Protein AF-A0A7S0D4W6-F1 (afdb_monomer)

Solvent-accessible surface area (backbone atoms only — not comparable to full-atom values): 17532 Å² total; per-residue (Å²): 111,68,69,59,53,52,54,51,52,51,52,52,48,52,53,51,51,51,52,51,48,52,53,50,53,51,48,54,52,50,53,53,50,51,55,49,53,55,50,53,49,54,51,52,52,53,52,50,50,53,49,50,54,52,47,52,53,50,53,54,54,48,53,55,49,52,52,52,48,52,54,51,50,56,51,48,55,53,48,51,55,48,48,55,50,51,50,52,54,34,41,76,69,68,77,43,85,76,51,76,71,54,49,51,54,50,48,54,51,50,52,58,58,60,68,51,74,82,81,43,90,88,49,52,72,57,54,53,48,51,52,53,48,50,55,50,48,55,52,49,51,53,52,49,53,52,53,50,55,50,50,54,50,52,54,51,51,54,52,51,53,50,50,52,53,50,52,50,52,54,52,50,50,54,50,51,50,53,51,50,53,52,50,53,51,52,50,53,52,50,50,53,50,48,53,51,49,52,50,54,43,41,77,72,33,70,66,54,40,54,52,51,52,53,48,50,54,50,47,54,54,50,51,62,71,68,55,58,95,82,48,78,74,80,68,70,72,80,74,75,90,77,81,86,82,73,91,72,93,78,82,88,85,84,92,87,82,91,81,86,87,80,90,90,87,80,98,80,80,90,79,81,89,77,84,81,80,86,83,81,88,82,89,81,88,88,81,85,82,83,134

Organism: Micromonas pusilla (NCBI:txid38833)

Foldseek 3Di:
DVVVVVVVVVVVVVVVVVVVVVVVVVVVVVVVVVVVVVVVVVVVVVVVVVVVVVVVVVVVVVVVVVVVVVVVVVVVVVVVVVVVVVVVVCVVVVNDDDDPVRVVVVCVVVVVVVVCPPPDPPCVVVVVVVVVVVVVVVVVVVVVVVVVVVVVVVVVVVVVVVVVVVVVVVVVVVVVVVVVVVVVVVVVVVVVVVVVVLVVQCVVDVVVVVVVVVVVVVVVVVVVVVDDPPDPVVPPPPPPPPPPPDDDDDDDDDDDDDDDDDDDDDPDDDDDDDDDDDDDDDDDDDDDDDD

Radius of gyration: 43.96 Å; Cα contacts (8 Å, |Δi|>4): 15; chains: 1; bounding box: 95×69×128 Å

Mean predicted aligned error: 23.58 Å

Secondary structure (DSSP, 8-state):
-HHHHHHHHHHHHHHHHHHHHHHHHHHHHHHHHHHHHHHHHHHHHHHHHHHHHHHHHHHHHHHHHHHHHHHHHHHHHHHHHHHHHHHHHHHHTT-SPPPHHHHHHHHHHHHHHHTSTTT-SSSHHHHHHHHHHHHHHHHHHHHHHHHHHHHHHHHHHHHHHHHHHHHHHHHHHHHHHHHHHHHHHHHHHHHHHHHHHHHHHHHH-HHHHHHHHHHHHHHHHHHHHH--TT-GGGG-----S-------------------------S--------------------PPP-

Sequence (291 aa):
FESFKTHSNDAARSLAETHAAEMAEWRAKSDAEIDVLQKDLRHAESDAEKSRDAFNKLVSSSSERDELLAETLLRLEALELELDRATRALRRRGALVPTPEAEAEEKENAEAENAVSEKNAENSSDASRVAALEARVRRLTKQMHLSAGMHERAVAALRAEHFEVSKSNEAESKRLVAELEARTVAERFATRRAKAFEKALRDRDATAAVALAAATDAEETLLASLSDPNDPVSRVVFQPENENGAFVEKGNAKSVGAVAARSRRDPSASSPRRAARRNDRSASSRSPPPS

Structure (mmCIF, N/CA/C/O backbone):
data_AF-A0A7S0D4W6-F1
#
_entry.id   AF-A0A7S0D4W6-F1
#
loop_
_atom_site.group_PDB
_atom_site.id
_atom_site.type_symbol
_atom_site.label_atom_id
_atom_site.label_alt_id
_atom_site.label_comp_id
_atom_site.label_asym_id
_atom_site.label_entity_id
_atom_site.label_seq_id
_atom_site.pdbx_PDB_ins_code
_atom_site.Cartn_x
_atom_site.Cartn_y
_atom_site.Cartn_z
_atom_site.occupancy
_atom_site.B_iso_or_equiv
_atom_site.auth_seq_id
_atom_site.auth_comp_id
_atom_site.auth_asym_id
_atom_site.auth_atom_id
_atom_site.pdbx_PDB_model_num
ATOM 1 N N . PHE A 1 1 ? 30.394 17.558 -63.283 1.00 61.41 1 PHE A N 1
ATOM 2 C CA . PHE A 1 1 ? 29.562 18.358 -62.357 1.00 61.41 1 PHE A CA 1
ATOM 3 C C . PHE A 1 1 ? 28.157 17.781 -62.203 1.00 61.41 1 PHE A C 1
ATOM 5 O O . PHE A 1 1 ? 27.728 17.606 -61.072 1.00 61.41 1 PHE A O 1
ATOM 12 N N . GLU A 1 2 ? 27.454 17.436 -63.286 1.00 67.19 2 GLU A N 1
ATOM 13 C CA . GLU A 1 2 ? 26.117 16.814 -63.196 1.00 67.19 2 GLU A CA 1
ATOM 14 C C . GLU A 1 2 ? 26.137 15.411 -62.573 1.00 67.19 2 GLU A C 1
ATOM 16 O O . GLU A 1 2 ? 25.330 15.125 -61.693 1.00 67.19 2 GLU A O 1
ATOM 21 N N . SER A 1 3 ? 27.130 14.585 -62.917 1.00 68.19 3 SER A N 1
ATOM 22 C CA . SER A 1 3 ? 27.331 13.270 -62.293 1.00 68.19 3 SER A CA 1
ATOM 23 C C . SER A 1 3 ? 27.460 13.362 -60.767 1.00 68.19 3 SER A C 1
ATOM 25 O O . SER A 1 3 ? 26.774 12.649 -60.046 1.00 68.19 3 SER A O 1
ATOM 27 N N . PHE A 1 4 ? 28.241 14.309 -60.248 1.00 72.38 4 PHE A N 1
ATOM 28 C CA . PHE A 1 4 ? 28.406 14.501 -58.803 1.00 72.38 4 PHE A CA 1
ATOM 29 C C . PHE A 1 4 ? 27.095 14.891 -58.094 1.00 72.38 4 PHE A C 1
ATOM 31 O O . PHE A 1 4 ? 26.807 14.392 -57.010 1.00 72.38 4 PHE A O 1
ATOM 38 N N . LYS A 1 5 ? 26.256 15.724 -58.727 1.00 75.88 5 LYS A N 1
ATOM 39 C CA . LYS A 1 5 ? 24.938 16.093 -58.182 1.00 75.88 5 LYS A CA 1
ATOM 40 C C . LYS A 1 5 ? 23.979 14.903 -58.128 1.00 75.88 5 LYS A C 1
ATOM 42 O O . LYS A 1 5 ? 23.264 14.758 -57.144 1.00 75.88 5 LYS A O 1
ATOM 47 N N . THR A 1 6 ? 23.982 14.047 -59.151 1.00 79.12 6 THR A N 1
ATOM 48 C CA . THR A 1 6 ? 23.154 12.825 -59.153 1.00 79.12 6 THR A CA 1
ATOM 49 C C . THR A 1 6 ? 23.564 11.863 -58.036 1.00 79.12 6 THR A C 1
ATOM 51 O O . THR A 1 6 ? 22.720 11.490 -57.232 1.00 79.12 6 THR A O 1
ATOM 54 N N . HIS A 1 7 ? 24.865 11.603 -57.869 1.00 78.88 7 HIS A N 1
ATOM 55 C CA . HIS A 1 7 ? 25.368 10.717 -56.813 1.00 78.88 7 HIS A CA 1
ATOM 56 C C . HIS A 1 7 ? 25.113 11.280 -55.405 1.00 78.88 7 HIS A C 1
ATOM 58 O O . HIS A 1 7 ? 24.786 10.534 -54.487 1.00 78.88 7 HIS A O 1
ATOM 64 N N . SER A 1 8 ? 25.215 12.603 -55.229 1.00 86.00 8 SER A N 1
ATOM 65 C CA . SER A 1 8 ? 24.887 13.263 -53.959 1.00 86.00 8 SER A CA 1
ATOM 66 C C . SER A 1 8 ? 23.396 13.180 -53.622 1.00 86.00 8 SER A C 1
ATOM 68 O O . SER A 1 8 ? 23.047 12.997 -52.459 1.00 86.00 8 SER A O 1
ATOM 70 N N . ASN A 1 9 ? 22.514 13.321 -54.615 1.00 86.56 9 ASN A N 1
ATOM 71 C CA . ASN A 1 9 ? 21.071 13.198 -54.409 1.00 86.56 9 ASN A CA 1
ATOM 72 C C . ASN A 1 9 ? 20.658 11.749 -54.121 1.00 86.56 9 ASN A C 1
ATOM 74 O O . ASN A 1 9 ? 19.786 11.527 -53.283 1.00 86.56 9 ASN A O 1
ATOM 78 N N . ASP A 1 10 ? 21.300 10.774 -54.764 1.00 87.44 10 ASP A N 1
ATOM 79 C CA . ASP A 1 10 ? 21.048 9.354 -54.512 1.00 87.44 10 ASP A CA 1
ATOM 80 C C . ASP A 1 10 ? 21.538 8.936 -53.117 1.00 87.44 10 ASP A C 1
ATOM 82 O O . ASP A 1 10 ? 20.830 8.225 -52.404 1.00 87.44 10 ASP A O 1
ATOM 86 N N . ALA A 1 11 ? 22.682 9.461 -52.662 1.00 86.81 11 ALA A N 1
ATOM 87 C CA . ALA A 1 11 ? 23.153 9.265 -51.290 1.00 86.81 11 ALA A CA 1
ATOM 88 C C . ALA A 1 11 ? 22.199 9.883 -50.251 1.00 86.81 11 ALA A C 1
ATOM 90 O O . ALA A 1 11 ? 21.907 9.259 -49.233 1.00 86.81 11 ALA A O 1
ATOM 91 N N . ALA A 1 12 ? 21.665 11.081 -50.517 1.00 87.38 12 ALA A N 1
ATOM 92 C CA . ALA A 1 12 ? 20.694 11.724 -49.633 1.00 87.38 12 ALA A CA 1
ATOM 93 C C . ALA A 1 12 ? 19.365 10.951 -49.565 1.00 87.38 12 ALA A C 1
ATOM 95 O O . ALA A 1 12 ? 18.791 10.816 -48.485 1.00 87.38 12 ALA A O 1
ATOM 96 N N . ARG A 1 13 ? 18.893 10.403 -50.695 1.00 90.75 13 ARG A N 1
ATOM 97 C CA . ARG A 1 13 ? 17.721 9.512 -50.719 1.00 90.75 13 ARG A CA 1
ATOM 98 C C . ARG A 1 13 ? 17.965 8.232 -49.936 1.00 90.75 13 ARG A C 1
ATOM 100 O O . ARG A 1 13 ? 17.139 7.888 -49.102 1.00 90.75 13 ARG A O 1
ATOM 107 N N . SER A 1 14 ? 19.109 7.584 -50.148 1.00 92.12 14 SER A N 1
ATOM 108 C CA . SER A 1 14 ? 19.461 6.360 -49.428 1.00 92.12 14 SER A CA 1
ATOM 109 C C . SER A 1 14 ? 19.515 6.587 -47.913 1.00 92.12 14 SER A C 1
ATOM 111 O O . SER A 1 14 ? 18.955 5.789 -47.171 1.00 92.12 14 SER A O 1
ATOM 113 N N . LEU A 1 15 ? 20.092 7.703 -47.450 1.00 92.75 15 LEU A N 1
ATOM 114 C CA . LEU A 1 15 ? 20.106 8.056 -46.025 1.00 92.75 15 LEU A CA 1
ATOM 115 C C . LEU A 1 15 ? 18.707 8.354 -45.465 1.00 92.75 15 LEU A C 1
ATOM 117 O O . LEU A 1 15 ? 18.397 7.986 -44.332 1.00 92.75 15 LEU A O 1
ATOM 121 N N . ALA A 1 16 ? 17.849 9.018 -46.241 1.00 92.31 16 ALA A N 1
ATOM 122 C CA . ALA A 1 16 ? 16.472 9.272 -45.831 1.00 92.31 16 ALA A CA 1
ATOM 123 C C . ALA A 1 16 ? 15.662 7.969 -45.724 1.00 92.31 16 ALA A C 1
ATOM 125 O O . ALA A 1 16 ? 14.868 7.816 -44.797 1.00 92.31 16 ALA A O 1
ATOM 126 N N . GLU A 1 17 ? 15.885 7.022 -46.637 1.00 93.75 17 GLU A N 1
ATOM 127 C CA . GLU A 1 17 ? 15.255 5.699 -46.623 1.00 93.75 17 GLU A CA 1
ATOM 128 C C . GLU A 1 17 ? 15.723 4.854 -45.432 1.00 93.75 17 GLU A C 1
ATOM 130 O O . GLU A 1 17 ? 14.885 4.259 -44.753 1.00 93.75 17 GLU A O 1
ATOM 135 N N . THR A 1 18 ? 17.023 4.849 -45.109 1.00 93.56 18 THR A N 1
ATOM 136 C CA . THR A 1 18 ? 17.534 4.129 -43.928 1.00 93.56 18 THR A CA 1
ATOM 137 C C . THR A 1 18 ? 17.008 4.733 -42.634 1.00 93.56 18 THR A C 1
ATOM 139 O O . THR A 1 18 ? 16.533 4.004 -41.770 1.00 93.56 18 THR A O 1
ATOM 142 N N . HIS A 1 19 ? 16.997 6.063 -42.519 1.00 92.44 19 HIS A N 1
ATOM 143 C CA . HIS A 1 19 ? 16.450 6.732 -41.341 1.00 92.44 19 HIS A CA 1
ATOM 144 C C . HIS A 1 19 ? 14.938 6.485 -41.196 1.00 92.44 19 HIS A C 1
ATOM 146 O O . HIS A 1 19 ? 14.440 6.259 -40.096 1.00 92.44 19 HIS A O 1
ATOM 152 N N . ALA A 1 20 ? 14.182 6.478 -42.299 1.00 93.75 20 ALA A N 1
ATOM 153 C CA . ALA A 1 20 ? 12.761 6.140 -42.266 1.00 93.75 20 ALA A CA 1
ATOM 154 C C . ALA A 1 20 ? 12.520 4.687 -41.818 1.00 93.75 20 ALA A C 1
ATOM 156 O O . ALA A 1 20 ? 11.594 4.444 -41.042 1.00 93.75 20 ALA A O 1
ATOM 157 N N . ALA A 1 21 ? 13.358 3.746 -42.264 1.00 93.69 21 ALA A N 1
ATOM 158 C CA . ALA A 1 21 ? 13.301 2.350 -41.839 1.00 93.69 21 ALA A CA 1
ATOM 159 C C . ALA A 1 21 ? 13.627 2.192 -40.344 1.00 93.69 21 ALA A C 1
ATOM 161 O O . ALA A 1 21 ? 12.867 1.554 -39.618 1.00 93.69 21 ALA A O 1
ATOM 162 N N . GLU A 1 22 ? 14.683 2.847 -39.855 1.00 94.00 22 GLU A N 1
ATOM 163 C CA . GLU A 1 22 ? 15.049 2.844 -38.433 1.00 94.00 22 GLU A CA 1
ATOM 164 C C . GLU A 1 22 ? 13.928 3.422 -37.559 1.00 94.00 22 GLU A C 1
ATOM 166 O O . GLU A 1 22 ? 13.538 2.818 -36.559 1.00 94.00 22 GLU A O 1
ATOM 171 N N . MET A 1 23 ? 13.340 4.554 -37.957 1.00 93.50 23 MET A N 1
ATOM 172 C CA . MET A 1 23 ? 12.229 5.163 -37.219 1.00 93.50 23 MET A CA 1
ATOM 173 C C . MET A 1 23 ? 10.969 4.289 -37.237 1.00 93.50 23 MET A C 1
ATOM 175 O O . MET A 1 23 ? 10.215 4.284 -36.263 1.00 93.50 23 MET A O 1
ATOM 179 N N . ALA A 1 24 ? 10.725 3.541 -38.316 1.00 93.25 24 ALA A N 1
ATOM 180 C CA . ALA A 1 24 ? 9.625 2.583 -38.379 1.00 93.25 24 ALA A CA 1
ATOM 181 C C . ALA A 1 24 ? 9.848 1.396 -37.427 1.00 93.25 24 ALA A C 1
ATOM 183 O O . ALA A 1 24 ? 8.924 1.016 -36.708 1.00 93.25 24 ALA A O 1
ATOM 184 N N . GLU A 1 25 ? 11.069 0.858 -37.357 1.00 95.19 25 GLU A N 1
ATOM 185 C CA . GLU A 1 25 ? 11.415 -0.196 -36.397 1.00 95.19 25 GLU A CA 1
ATOM 186 C C . GLU A 1 25 ? 11.294 0.276 -34.944 1.00 95.19 25 GLU A C 1
ATOM 188 O O . GLU A 1 25 ? 10.780 -0.456 -34.097 1.00 95.19 25 GLU A O 1
ATOM 193 N N . TRP A 1 26 ? 11.742 1.497 -34.645 1.00 94.69 26 TRP A N 1
ATOM 194 C CA . TRP A 1 26 ? 11.614 2.085 -33.311 1.00 94.69 26 TRP A CA 1
ATOM 195 C C . TRP A 1 26 ? 10.157 2.271 -32.897 1.00 94.69 26 TRP A C 1
ATOM 197 O O . TRP A 1 26 ? 9.796 1.908 -31.778 1.00 94.69 26 TRP A O 1
ATOM 207 N N . ARG A 1 27 ? 9.306 2.770 -33.801 1.00 94.62 27 ARG A N 1
ATOM 208 C CA . ARG A 1 27 ? 7.864 2.886 -33.543 1.00 94.62 27 ARG A CA 1
ATOM 209 C C . ARG A 1 27 ? 7.234 1.525 -33.274 1.00 94.62 27 ARG A C 1
ATOM 211 O O . ARG A 1 27 ? 6.566 1.377 -32.264 1.00 94.62 27 ARG A O 1
ATOM 218 N N . ALA A 1 28 ? 7.533 0.516 -34.092 1.00 95.44 28 ALA A N 1
ATOM 219 C CA . ALA A 1 28 ? 7.004 -0.832 -33.890 1.00 95.44 28 ALA A CA 1
ATOM 220 C C . ALA A 1 28 ? 7.422 -1.444 -32.538 1.00 95.44 28 ALA A C 1
ATOM 222 O O . ALA A 1 28 ? 6.616 -2.107 -31.887 1.00 95.44 28 ALA A O 1
ATOM 223 N N . LYS A 1 29 ? 8.665 -1.209 -32.093 1.00 94.69 29 LYS A N 1
ATOM 224 C 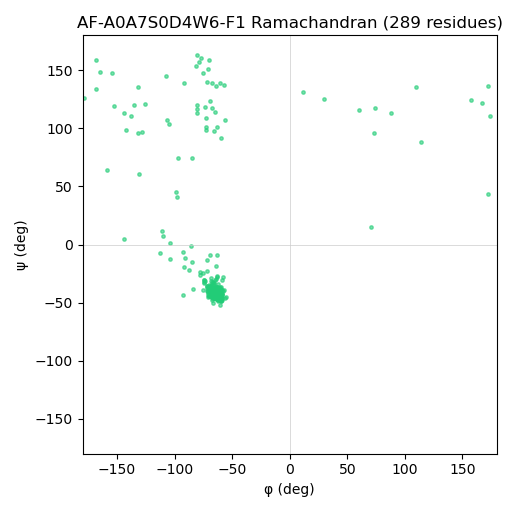CA . LYS A 1 29 ? 9.136 -1.638 -30.763 1.00 94.69 29 LYS A CA 1
ATOM 225 C C . LYS A 1 29 ? 8.408 -0.897 -29.642 1.00 94.69 29 LYS A C 1
ATOM 227 O O . LYS A 1 29 ? 7.969 -1.537 -28.692 1.00 94.69 29 LYS A O 1
ATOM 232 N N . SER A 1 30 ? 8.248 0.418 -29.780 1.00 92.31 30 SER A N 1
ATOM 233 C CA . SER A 1 30 ? 7.530 1.250 -28.810 1.00 92.31 30 SER A CA 1
ATOM 234 C C . SER A 1 30 ? 6.057 0.853 -28.704 1.00 92.31 30 SER A C 1
ATOM 236 O O . SER A 1 30 ? 5.542 0.737 -27.599 1.00 92.31 30 SER A O 1
ATOM 238 N N . ASP A 1 31 ? 5.381 0.607 -29.826 1.00 93.94 31 ASP A N 1
ATOM 239 C CA . ASP A 1 31 ? 3.977 0.187 -29.846 1.00 93.94 31 ASP A CA 1
ATOM 240 C C . ASP A 1 31 ? 3.805 -1.185 -29.175 1.00 93.94 31 ASP A C 1
ATOM 242 O O . ASP A 1 31 ? 2.896 -1.376 -28.368 1.00 93.94 31 ASP A O 1
ATOM 246 N N . ALA A 1 32 ? 4.728 -2.122 -29.423 1.00 94.44 32 ALA A N 1
ATOM 247 C CA . ALA A 1 32 ? 4.727 -3.420 -28.754 1.00 94.44 32 ALA A CA 1
ATOM 248 C C . ALA A 1 32 ? 4.947 -3.304 -27.234 1.00 94.44 32 ALA A C 1
ATOM 250 O O . ALA A 1 32 ? 4.316 -4.031 -26.466 1.00 94.44 32 ALA A O 1
ATOM 251 N N . GLU A 1 33 ? 5.819 -2.398 -26.787 1.00 93.31 33 GLU A N 1
ATOM 252 C CA . GLU A 1 33 ? 6.042 -2.135 -25.362 1.00 93.31 33 GLU A CA 1
ATOM 253 C C . GLU A 1 33 ? 4.810 -1.499 -24.706 1.00 93.31 33 GLU A C 1
ATOM 255 O O . GLU A 1 33 ? 4.386 -1.938 -23.635 1.00 93.31 33 GLU A O 1
ATOM 260 N N . ILE A 1 34 ? 4.168 -0.540 -25.380 1.00 90.44 34 ILE A N 1
ATOM 261 C CA . ILE A 1 34 ? 2.909 0.064 -24.927 1.00 90.44 34 ILE A CA 1
ATOM 262 C C . ILE A 1 34 ? 1.821 -1.008 -24.782 1.00 90.44 34 ILE A C 1
ATOM 264 O O . ILE A 1 34 ? 1.123 -1.034 -23.768 1.00 90.44 34 ILE A O 1
ATOM 268 N N . ASP A 1 35 ? 1.699 -1.926 -25.740 1.00 94.50 35 ASP A N 1
ATOM 269 C CA . ASP A 1 35 ? 0.728 -3.023 -25.680 1.00 94.50 35 ASP A CA 1
ATOM 270 C C . ASP A 1 35 ? 0.973 -3.971 -24.497 1.00 94.50 35 ASP A C 1
ATOM 272 O O . ASP A 1 35 ? 0.017 -4.460 -23.885 1.00 94.50 35 ASP A O 1
ATOM 276 N N . VAL A 1 36 ? 2.238 -4.250 -24.164 1.00 94.12 36 VAL A N 1
ATOM 277 C CA . VAL A 1 36 ? 2.601 -5.049 -22.982 1.00 94.12 36 VAL A CA 1
ATOM 278 C C . VAL A 1 36 ? 2.225 -4.300 -21.706 1.00 94.12 36 VAL A C 1
ATOM 280 O O . VAL A 1 36 ? 1.488 -4.844 -20.886 1.00 94.12 36 VAL A O 1
ATOM 283 N N . LEU A 1 37 ? 2.618 -3.030 -21.581 1.00 87.69 37 LEU A N 1
ATOM 284 C CA . LEU A 1 37 ? 2.295 -2.207 -20.412 1.00 87.69 37 LEU A CA 1
ATOM 285 C C . LEU A 1 37 ? 0.782 -2.065 -20.204 1.00 87.69 37 LEU A C 1
ATOM 287 O O . LEU A 1 37 ? 0.298 -2.129 -19.076 1.00 87.69 37 LEU A O 1
ATOM 291 N N . GLN A 1 38 ? 0.005 -1.934 -21.280 1.00 91.62 38 GLN A N 1
ATOM 292 C CA . GLN A 1 38 ? -1.456 -1.894 -21.195 1.00 91.62 38 GLN A CA 1
ATOM 293 C C . GLN A 1 38 ? -2.073 -3.220 -20.739 1.00 91.62 38 GLN A C 1
ATOM 295 O O . GLN A 1 38 ? -3.139 -3.210 -20.116 1.00 91.62 38 GLN A O 1
ATOM 300 N N . LYS A 1 39 ? -1.472 -4.364 -21.084 1.00 92.88 39 LYS A N 1
ATOM 301 C CA . LYS A 1 39 ? -1.921 -5.675 -20.590 1.00 92.88 39 LYS A CA 1
ATOM 302 C C . LYS A 1 39 ? -1.593 -5.831 -19.111 1.00 92.88 39 LYS A C 1
ATOM 304 O O . LYS A 1 39 ? -2.472 -6.221 -18.347 1.00 92.88 39 LYS A O 1
ATOM 309 N N . ASP A 1 40 ? -0.380 -5.469 -18.712 1.00 88.19 40 ASP A N 1
ATOM 310 C CA . ASP A 1 40 ? 0.061 -5.539 -17.319 1.00 88.19 40 ASP A CA 1
ATOM 311 C C . ASP A 1 40 ? -0.787 -4.632 -16.421 1.00 88.19 40 ASP A C 1
ATOM 313 O O . ASP A 1 40 ? -1.221 -5.054 -15.350 1.00 88.19 40 ASP A O 1
ATOM 317 N N . LEU A 1 41 ? -1.123 -3.429 -16.897 1.00 89.00 41 LEU A N 1
ATOM 318 C CA . LEU A 1 41 ? -2.017 -2.509 -16.196 1.00 89.00 41 LEU A CA 1
ATOM 319 C C . LEU A 1 41 ? -3.416 -3.110 -16.005 1.00 89.00 41 LEU A C 1
ATOM 321 O O . LEU A 1 41 ? -3.927 -3.114 -14.889 1.00 89.00 41 LEU A O 1
ATOM 325 N N . ARG A 1 42 ? -4.000 -3.712 -17.049 1.00 92.06 42 ARG A N 1
ATOM 326 C CA . ARG A 1 42 ? -5.298 -4.405 -16.945 1.00 92.06 42 ARG A CA 1
ATOM 327 C C . ARG A 1 42 ? -5.263 -5.579 -15.961 1.00 92.06 42 ARG A C 1
ATOM 329 O O . ARG A 1 42 ? -6.237 -5.818 -15.248 1.00 92.06 42 ARG A O 1
ATOM 336 N N . HIS A 1 43 ? -4.160 -6.325 -15.912 1.00 91.81 43 HIS A N 1
ATOM 337 C CA . HIS A 1 43 ? -3.986 -7.404 -14.939 1.00 91.81 43 HIS A CA 1
ATOM 338 C C . HIS A 1 43 ? -3.892 -6.872 -13.506 1.00 91.81 43 HIS A C 1
ATOM 340 O O . HIS A 1 43 ? -4.591 -7.377 -12.627 1.00 91.81 43 HIS A O 1
ATOM 346 N N . ALA A 1 44 ? -3.102 -5.820 -13.287 1.00 83.56 44 ALA A N 1
ATOM 347 C CA . ALA A 1 44 ? -2.976 -5.173 -11.987 1.00 83.56 44 ALA A CA 1
ATOM 348 C C . ALA A 1 44 ? -4.311 -4.586 -11.496 1.00 83.56 44 ALA A C 1
ATOM 350 O O . ALA A 1 44 ? -4.650 -4.739 -10.323 1.00 83.56 44 ALA A O 1
ATOM 351 N N . GLU A 1 45 ? -5.099 -3.973 -12.384 1.00 88.75 45 GLU A N 1
ATOM 352 C CA . GLU A 1 45 ? -6.446 -3.479 -12.070 1.00 88.75 45 GLU A CA 1
ATOM 353 C C . GLU A 1 45 ? -7.378 -4.615 -11.632 1.00 88.75 45 GLU A C 1
ATOM 355 O O . GLU A 1 45 ? -8.024 -4.514 -10.588 1.00 88.75 45 GLU A O 1
ATOM 360 N N . SER A 1 46 ? -7.388 -5.734 -12.365 1.00 89.88 46 SER A N 1
ATOM 361 C CA . SER A 1 46 ? -8.197 -6.904 -12.004 1.00 89.88 46 SER A CA 1
ATOM 362 C C . SER A 1 46 ? -7.798 -7.496 -10.648 1.00 89.88 46 SER A C 1
ATOM 364 O O . SER A 1 46 ? -8.658 -7.898 -9.862 1.00 89.88 46 SER A O 1
ATOM 366 N N . ASP A 1 47 ? -6.503 -7.556 -10.342 1.00 86.62 47 ASP A N 1
ATOM 367 C CA . ASP A 1 47 ? -6.034 -8.065 -9.053 1.00 86.62 47 ASP A CA 1
ATOM 368 C C . ASP A 1 47 ? -6.334 -7.090 -7.904 1.00 86.62 47 ASP A C 1
ATOM 370 O O . ASP A 1 47 ? -6.727 -7.520 -6.814 1.00 86.62 47 ASP A O 1
ATOM 374 N N . ALA A 1 48 ? -6.260 -5.780 -8.154 1.00 82.56 48 ALA A N 1
ATOM 375 C CA . ALA A 1 48 ? -6.687 -4.761 -7.202 1.00 82.56 48 ALA A CA 1
ATOM 376 C C . ALA A 1 48 ? -8.191 -4.864 -6.895 1.00 82.56 48 ALA A C 1
ATOM 378 O O . ALA A 1 48 ? -8.579 -4.809 -5.726 1.00 82.56 48 ALA A O 1
ATOM 379 N N . GLU A 1 49 ? -9.041 -5.075 -7.901 1.00 89.06 49 GLU A N 1
ATOM 380 C CA . GLU A 1 49 ? -10.477 -5.320 -7.709 1.00 89.06 49 GLU A CA 1
ATOM 381 C C . GLU A 1 49 ? -10.740 -6.562 -6.853 1.00 89.06 49 GLU A C 1
ATOM 383 O O . GLU A 1 49 ? -11.451 -6.472 -5.851 1.00 89.06 49 GLU A O 1
ATOM 388 N N . LYS A 1 50 ? -10.082 -7.693 -7.144 1.00 88.50 50 LYS A N 1
ATOM 389 C CA . LYS A 1 50 ? -10.197 -8.908 -6.312 1.00 88.50 50 LYS A CA 1
ATOM 390 C C . LYS A 1 50 ? -9.782 -8.653 -4.864 1.00 88.50 50 LYS A C 1
ATOM 392 O O . LYS A 1 50 ? -10.412 -9.171 -3.941 1.00 88.50 50 LYS A O 1
ATOM 397 N N . SER A 1 51 ? -8.725 -7.866 -4.653 1.00 81.19 51 SER A N 1
ATOM 398 C CA . SER A 1 51 ? -8.253 -7.514 -3.310 1.00 81.19 51 SER A CA 1
ATOM 399 C C . SER A 1 51 ? -9.262 -6.639 -2.556 1.00 81.19 51 SER A C 1
ATOM 401 O O . SER A 1 51 ? -9.522 -6.882 -1.377 1.00 81.19 51 SER A O 1
ATOM 403 N N . ARG A 1 52 ? -9.899 -5.681 -3.245 1.00 83.44 52 ARG A N 1
ATOM 404 C CA . ARG A 1 52 ? -10.969 -4.839 -2.691 1.00 83.44 52 ARG A CA 1
ATOM 405 C C . ARG A 1 52 ? -12.188 -5.673 -2.323 1.00 83.44 52 ARG A C 1
ATOM 407 O O . ARG A 1 52 ? -12.722 -5.511 -1.230 1.00 83.44 52 ARG A O 1
ATOM 414 N N . ASP A 1 53 ? -12.585 -6.609 -3.179 1.00 88.31 53 ASP A N 1
ATOM 415 C CA . ASP A 1 53 ? -13.697 -7.517 -2.898 1.00 88.31 53 ASP A CA 1
ATOM 416 C C . ASP A 1 53 ? -13.409 -8.425 -1.698 1.00 88.31 53 ASP A C 1
ATOM 418 O O . ASP A 1 53 ? -14.282 -8.645 -0.855 1.00 88.31 53 ASP A O 1
ATOM 422 N N . ALA A 1 54 ? -12.181 -8.941 -1.586 1.00 82.44 54 ALA A N 1
ATOM 423 C CA . ALA A 1 54 ? -11.754 -9.728 -0.433 1.00 82.44 54 ALA A CA 1
ATOM 424 C C . ALA A 1 54 ? -11.766 -8.896 0.860 1.00 82.44 54 ALA A C 1
ATOM 426 O O . ALA A 1 54 ? -12.255 -9.369 1.888 1.00 82.44 54 ALA A O 1
ATOM 427 N N . PHE A 1 55 ? -11.291 -7.649 0.802 1.00 80.56 55 PHE A N 1
ATOM 428 C CA . PHE A 1 55 ? -11.335 -6.721 1.929 1.00 80.56 55 PHE A CA 1
ATOM 429 C C . PHE A 1 55 ? -12.775 -6.408 2.354 1.00 80.56 55 PHE A C 1
ATOM 431 O O . PHE A 1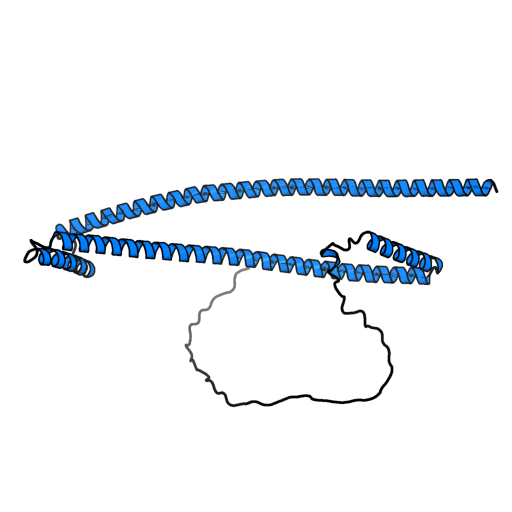 55 ? -13.103 -6.525 3.531 1.00 80.56 55 PHE A O 1
ATOM 438 N N . ASN A 1 56 ? -13.666 -6.106 1.407 1.00 79.31 56 ASN A N 1
ATOM 439 C CA . ASN A 1 56 ? -15.074 -5.825 1.699 1.00 79.31 56 ASN A CA 1
ATOM 440 C C . ASN A 1 56 ? -15.778 -7.020 2.363 1.00 79.31 56 ASN A C 1
ATOM 442 O O . ASN A 1 56 ? -16.533 -6.830 3.316 1.00 79.31 56 ASN A O 1
ATOM 446 N N . LYS A 1 57 ? -15.487 -8.253 1.923 1.00 83.88 57 LYS A N 1
ATOM 447 C CA . LYS A 1 57 ? -15.982 -9.482 2.574 1.00 83.88 57 LYS A CA 1
ATOM 448 C C . LYS A 1 57 ? -15.446 -9.650 3.996 1.00 83.88 57 LYS A C 1
ATOM 450 O O . LYS A 1 57 ? -16.166 -10.119 4.876 1.00 83.88 57 LYS A O 1
ATOM 455 N N . LEU A 1 58 ? -14.185 -9.287 4.237 1.00 74.56 58 LEU A N 1
ATOM 456 C CA . LEU A 1 58 ? -13.611 -9.326 5.581 1.00 74.56 58 LEU A CA 1
ATOM 457 C C . LEU A 1 58 ? -14.317 -8.320 6.495 1.00 74.56 58 LEU A C 1
ATOM 459 O O . LEU A 1 58 ? -14.716 -8.694 7.596 1.00 74.56 58 LEU A O 1
ATOM 463 N N . VAL A 1 59 ? -14.526 -7.090 6.018 1.00 81.06 59 VAL A N 1
ATOM 464 C CA . VAL A 1 59 ? -15.233 -6.035 6.756 1.00 81.06 59 VAL A CA 1
ATOM 465 C C . VAL A 1 59 ? -16.655 -6.476 7.110 1.00 81.06 59 VAL A C 1
ATOM 467 O O . VAL A 1 59 ? -17.025 -6.414 8.282 1.00 81.06 59 VAL A O 1
ATOM 470 N N . SER A 1 60 ? -17.423 -7.020 6.160 1.00 76.81 60 SER A N 1
ATOM 471 C CA . SER A 1 60 ? -18.773 -7.523 6.456 1.00 76.81 60 SER A CA 1
ATOM 472 C C . SER A 1 60 ? -18.760 -8.689 7.455 1.00 76.81 60 SER A C 1
ATOM 474 O O . SER A 1 60 ? -19.583 -8.744 8.363 1.00 76.81 60 SER A O 1
ATOM 476 N N . SER A 1 61 ? -17.783 -9.597 7.359 1.00 76.44 61 SER A N 1
ATOM 477 C CA . SER A 1 61 ? -17.645 -10.689 8.334 1.00 76.44 61 SER A CA 1
ATOM 478 C C . SER A 1 61 ? -17.231 -10.204 9.730 1.00 76.44 61 SER A C 1
ATOM 480 O O . SER A 1 61 ? -17.551 -10.847 10.729 1.00 76.44 61 SER A O 1
ATOM 482 N N . SER A 1 62 ? -16.501 -9.084 9.824 1.00 75.19 62 SER A N 1
ATOM 483 C CA . SER A 1 62 ? -16.151 -8.481 11.113 1.00 75.19 62 SER A CA 1
ATOM 484 C C . SER A 1 62 ? -17.353 -7.826 11.778 1.00 75.19 62 SER A C 1
ATOM 486 O O . SER A 1 62 ? -17.537 -8.043 12.969 1.00 75.19 62 SER A O 1
ATOM 488 N N . SER A 1 63 ? -18.224 -7.142 11.025 1.00 74.94 63 SER A N 1
ATOM 489 C CA . SER A 1 63 ? -19.454 -6.586 11.599 1.00 74.94 63 SER A CA 1
ATOM 490 C C . SER A 1 63 ? -20.388 -7.682 12.111 1.00 74.94 63 SER A C 1
ATOM 492 O O . SER A 1 63 ? -20.876 -7.578 13.230 1.00 74.94 63 SER A O 1
ATOM 494 N N . GLU A 1 64 ? -20.554 -8.781 11.365 1.00 79.00 64 GLU A N 1
ATOM 495 C CA . GLU A 1 64 ? -21.340 -9.939 11.829 1.00 79.00 64 GLU A CA 1
ATOM 496 C C . GLU A 1 64 ? -20.746 -10.563 13.104 1.00 79.00 64 GLU A C 1
ATOM 498 O O . GLU A 1 64 ? -21.467 -10.953 14.024 1.00 79.00 64 GLU A O 1
ATOM 503 N N . ARG A 1 65 ? -19.412 -10.644 13.193 1.00 79.38 65 ARG A N 1
ATOM 504 C CA . ARG A 1 65 ? -18.720 -11.158 14.383 1.00 79.38 65 ARG A CA 1
ATOM 505 C C . ARG A 1 65 ? -18.911 -10.248 15.594 1.00 79.38 65 ARG A C 1
ATOM 507 O O . ARG A 1 65 ? -19.135 -10.757 16.691 1.00 79.38 65 ARG A O 1
ATOM 514 N N . ASP A 1 66 ? -18.805 -8.940 15.401 1.00 80.69 66 ASP A N 1
ATOM 515 C CA . ASP A 1 66 ? -18.939 -7.954 16.471 1.00 80.69 66 ASP A CA 1
ATOM 516 C C . ASP A 1 66 ? -20.385 -7.890 16.988 1.00 80.69 66 ASP A C 1
ATOM 518 O O . ASP A 1 66 ? -20.601 -7.814 18.200 1.00 80.69 66 ASP A O 1
ATOM 522 N N . GLU A 1 67 ? -21.378 -8.025 16.103 1.00 83.25 67 GLU A N 1
ATOM 523 C CA . GLU A 1 67 ? -22.793 -8.160 16.471 1.00 83.25 67 GLU A CA 1
ATOM 524 C C . GLU A 1 67 ? -23.050 -9.430 17.296 1.00 83.25 67 GLU A C 1
ATOM 526 O O . GLU A 1 67 ? -23.648 -9.360 18.373 1.00 83.25 67 GLU A O 1
ATOM 531 N N . LEU A 1 68 ? -22.531 -10.585 16.860 1.00 82.75 68 LEU A N 1
ATOM 532 C CA . LEU A 1 68 ? -22.639 -11.836 17.620 1.00 82.75 68 LEU A CA 1
ATOM 533 C C . LEU A 1 68 ? -21.958 -11.732 18.989 1.00 82.75 68 LEU A C 1
ATOM 535 O O . LEU A 1 68 ? -22.496 -12.213 19.989 1.00 82.75 68 LEU A O 1
ATOM 539 N N . LEU A 1 69 ? -20.792 -11.088 19.062 1.00 82.50 69 LEU A N 1
ATOM 540 C CA . LEU A 1 69 ? -20.101 -10.849 20.325 1.00 82.50 69 LEU A CA 1
ATOM 541 C C . LEU A 1 69 ? -20.969 -9.991 21.256 1.00 82.50 69 LEU A C 1
ATOM 543 O O . LEU A 1 69 ? -21.169 -10.371 22.410 1.00 82.50 69 LEU A O 1
ATOM 547 N N . ALA A 1 70 ? -21.549 -8.897 20.761 1.00 83.50 70 ALA A N 1
ATOM 548 C CA . ALA A 1 70 ? -22.444 -8.047 21.544 1.00 83.50 70 ALA A CA 1
ATOM 549 C C . ALA A 1 70 ? -23.674 -8.814 22.064 1.00 83.50 70 ALA A C 1
ATOM 551 O O . ALA A 1 70 ? -24.000 -8.721 23.250 1.00 83.50 70 ALA A O 1
ATOM 552 N N . GLU A 1 71 ? -24.318 -9.630 21.223 1.00 87.56 71 GLU A N 1
ATOM 553 C CA . GLU A 1 71 ? -25.437 -10.479 21.649 1.00 87.56 71 GLU A CA 1
ATOM 554 C C . GLU A 1 71 ? -25.029 -11.480 22.733 1.00 87.56 71 GLU A C 1
ATOM 556 O O . GLU A 1 71 ? -25.761 -11.681 23.705 1.00 87.56 71 GLU A O 1
ATOM 561 N N . THR A 1 72 ? -23.868 -12.125 22.585 1.00 82.75 72 THR A N 1
ATOM 562 C CA . THR A 1 72 ? -23.389 -13.096 23.580 1.00 82.75 72 THR A CA 1
ATOM 563 C C . THR A 1 72 ? -23.058 -12.440 24.915 1.00 82.75 72 THR A C 1
ATOM 565 O O . THR A 1 72 ? -23.410 -13.003 25.949 1.00 82.75 72 THR A O 1
ATOM 568 N N . LEU A 1 73 ? -22.467 -11.241 24.914 1.00 86.81 73 LEU A N 1
ATOM 569 C CA . LEU A 1 73 ? -22.210 -10.486 26.140 1.00 86.81 73 LEU A CA 1
ATOM 570 C C . LEU A 1 73 ? -23.515 -10.094 26.842 1.00 86.81 73 LEU A C 1
ATOM 572 O O . LEU A 1 73 ? -23.643 -10.328 28.038 1.00 86.81 73 LEU A O 1
ATOM 576 N N . LEU A 1 74 ? -24.519 -9.606 26.106 1.00 90.31 74 LEU A N 1
ATOM 577 C CA . LEU A 1 74 ? -25.838 -9.297 26.674 1.00 90.31 74 LEU A CA 1
ATOM 578 C C . LEU A 1 74 ? -26.528 -10.536 27.266 1.00 90.31 74 LEU A C 1
ATOM 580 O O . LEU A 1 74 ? -27.158 -10.460 28.322 1.00 90.31 74 LEU A O 1
ATOM 584 N N . ARG A 1 75 ? -26.404 -11.698 26.610 1.00 90.19 75 ARG A N 1
ATOM 585 C CA . ARG A 1 75 ? -26.918 -12.969 27.148 1.00 90.19 75 ARG A CA 1
ATOM 586 C C . ARG A 1 75 ? -26.178 -13.384 28.419 1.00 90.19 75 ARG A C 1
ATOM 588 O O . ARG A 1 75 ? -26.827 -13.850 29.350 1.00 90.19 75 ARG A O 1
ATOM 595 N N . LEU A 1 76 ? -24.858 -13.211 28.475 1.00 87.25 76 LEU A N 1
ATOM 596 C CA . LEU A 1 76 ? -24.072 -13.491 29.678 1.00 87.25 76 LEU A CA 1
ATOM 597 C C . LEU A 1 76 ? -24.466 -12.567 30.836 1.00 87.25 76 LEU A C 1
ATOM 599 O O . LEU A 1 76 ? -24.705 -13.069 31.928 1.00 87.25 76 LEU A O 1
ATOM 603 N N . GLU A 1 77 ? -24.649 -11.266 30.595 1.00 89.06 77 GLU A N 1
ATOM 604 C CA . GLU A 1 77 ? -25.132 -10.323 31.617 1.00 89.06 77 GLU A CA 1
ATOM 605 C C . GLU A 1 77 ? -26.511 -10.727 32.169 1.00 89.06 77 GLU A C 1
ATOM 607 O O . GLU A 1 77 ? -26.749 -10.690 33.378 1.00 89.06 77 GLU A O 1
ATOM 612 N N . ALA A 1 78 ? -27.432 -11.158 31.300 1.00 90.25 78 ALA A N 1
ATOM 613 C CA . ALA A 1 78 ? -28.740 -11.646 31.730 1.00 90.25 78 ALA A CA 1
ATOM 614 C C . ALA A 1 78 ? -28.628 -12.914 32.595 1.00 90.25 78 ALA A C 1
ATOM 616 O O . ALA A 1 78 ? -29.296 -13.016 33.628 1.00 90.25 78 ALA A O 1
ATOM 617 N N . LEU A 1 79 ? -27.759 -13.852 32.206 1.00 89.19 79 LEU A N 1
ATOM 618 C CA . LEU A 1 79 ? -27.515 -15.086 32.952 1.00 89.19 79 LEU A CA 1
ATOM 619 C C . LEU A 1 79 ? -26.834 -14.829 34.301 1.00 89.19 79 LEU A C 1
ATOM 621 O O . LEU A 1 79 ? -27.193 -15.474 35.284 1.00 89.19 79 LEU A O 1
ATOM 625 N N . GLU A 1 80 ? -25.906 -13.875 34.387 1.00 88.75 80 GLU A N 1
ATOM 626 C CA . GLU A 1 80 ? -25.302 -13.452 35.657 1.00 88.75 80 GLU A CA 1
ATOM 627 C C . GLU A 1 80 ? -26.365 -12.890 36.608 1.00 88.75 80 GLU A C 1
ATOM 629 O O . GLU A 1 80 ? -26.450 -13.305 37.764 1.00 88.75 80 GLU A O 1
ATOM 634 N N . LEU A 1 81 ? -27.269 -12.039 36.111 1.00 87.12 81 LEU A N 1
ATOM 635 C CA . LEU A 1 81 ? -28.379 -11.514 36.912 1.00 87.12 81 LEU A CA 1
ATOM 636 C C . LEU A 1 81 ? -29.348 -12.611 37.378 1.00 87.12 81 LEU A C 1
ATOM 638 O O . LEU A 1 81 ? -29.898 -12.533 38.483 1.00 87.12 81 LEU A O 1
ATOM 642 N N . GLU A 1 82 ? -29.599 -13.623 36.549 1.00 89.69 82 GLU A N 1
ATOM 643 C CA . GLU A 1 82 ? -30.408 -14.785 36.921 1.00 89.69 82 GLU A CA 1
ATOM 644 C C . GLU A 1 82 ? -29.710 -15.657 37.966 1.00 89.69 82 GLU A C 1
ATOM 646 O O . GLU A 1 82 ? -30.349 -16.066 38.940 1.00 89.69 82 GLU A O 1
ATOM 651 N N . LEU A 1 83 ? -28.402 -15.874 37.825 1.00 88.25 83 LEU A N 1
ATOM 652 C CA . LEU A 1 83 ? -27.581 -16.588 38.798 1.00 88.25 83 LEU A CA 1
ATOM 653 C C . LEU A 1 83 ? -27.563 -15.847 40.139 1.00 88.25 83 LEU A C 1
ATOM 655 O O . LEU A 1 83 ? -27.778 -16.466 41.180 1.00 88.25 83 LEU A O 1
ATOM 659 N N . ASP A 1 84 ? -27.433 -14.523 40.137 1.00 85.00 84 ASP A N 1
ATOM 660 C CA . ASP A 1 84 ? -27.512 -13.686 41.338 1.00 85.00 84 ASP A CA 1
ATOM 661 C C . ASP A 1 84 ? -28.886 -13.751 42.015 1.00 85.00 84 ASP A C 1
ATOM 663 O O . ASP A 1 84 ? -29.004 -13.690 43.243 1.00 85.00 84 ASP A O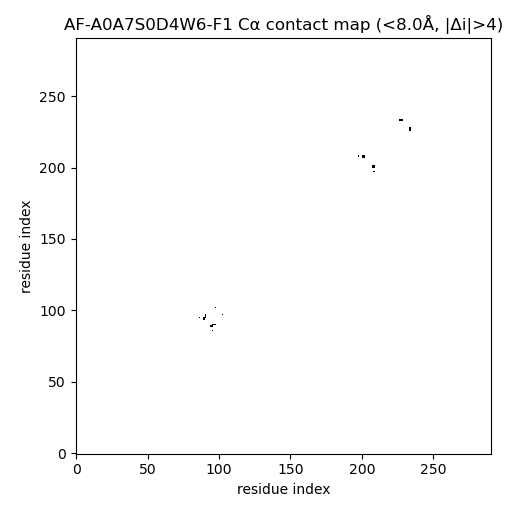 1
ATOM 667 N N . ARG A 1 85 ? -29.968 -13.843 41.234 1.00 84.94 85 ARG A N 1
ATOM 668 C CA . ARG A 1 85 ? -31.323 -14.025 41.778 1.00 84.94 85 ARG A CA 1
ATOM 669 C C . ARG A 1 85 ? -31.494 -15.421 42.371 1.00 84.94 85 ARG A C 1
ATOM 671 O O . ARG A 1 85 ? -32.040 -15.546 43.468 1.00 84.94 85 ARG A O 1
ATOM 678 N N . ALA A 1 86 ? -31.026 -16.454 41.675 1.00 84.25 86 ALA A N 1
ATOM 679 C CA . ALA A 1 86 ? -31.110 -17.840 42.117 1.00 84.25 86 ALA A CA 1
ATOM 680 C C . ALA A 1 86 ? -30.271 -18.086 43.379 1.00 84.25 86 ALA A C 1
ATOM 682 O O . ALA A 1 86 ? -30.755 -18.695 44.333 1.00 84.25 86 ALA A O 1
ATOM 683 N N . THR A 1 87 ? -29.051 -17.552 43.436 1.00 82.50 87 THR A N 1
ATOM 684 C CA . THR A 1 87 ? -28.175 -17.633 44.614 1.00 82.50 87 THR A CA 1
ATOM 685 C C . THR A 1 87 ? -28.790 -16.924 45.816 1.00 82.50 87 THR A C 1
ATOM 687 O O . THR A 1 87 ? -28.858 -17.520 46.891 1.00 82.50 87 THR A O 1
ATOM 690 N N . ARG A 1 88 ? -29.348 -15.715 45.651 1.00 80.75 88 ARG A N 1
ATOM 691 C CA . ARG A 1 88 ? -30.110 -15.041 46.721 1.00 80.75 88 ARG A CA 1
ATOM 692 C C . ARG A 1 88 ? -31.323 -15.850 47.180 1.00 80.75 88 ARG A C 1
ATOM 694 O O . ARG A 1 88 ? -31.578 -15.942 48.379 1.00 80.75 88 ARG A O 1
ATOM 701 N N . ALA A 1 89 ? -32.069 -16.460 46.259 1.00 81.12 89 ALA A N 1
ATOM 702 C CA . ALA A 1 89 ? -33.206 -17.311 46.608 1.00 81.12 89 ALA A CA 1
ATOM 703 C C . ALA A 1 89 ? -32.777 -18.568 47.391 1.00 81.12 89 ALA A C 1
ATOM 705 O O . ALA A 1 89 ? -33.439 -18.943 48.359 1.00 81.12 89 ALA A O 1
ATOM 706 N N . LEU A 1 90 ? -31.654 -19.189 47.018 1.00 79.50 90 LEU A N 1
ATOM 707 C CA . LEU A 1 90 ? -31.082 -20.345 47.716 1.00 79.50 90 LEU A CA 1
ATOM 708 C C . LEU A 1 90 ? -30.561 -19.987 49.112 1.00 79.50 90 LEU A C 1
ATOM 710 O O . LEU A 1 90 ? -30.812 -20.744 50.052 1.00 79.50 90 LEU A O 1
ATOM 714 N N . ARG A 1 91 ? -29.914 -18.822 49.270 1.00 76.94 91 ARG A N 1
ATOM 715 C CA . ARG A 1 91 ? -29.514 -18.287 50.584 1.00 76.94 91 ARG A CA 1
ATOM 716 C C . ARG A 1 91 ? -30.726 -18.083 51.492 1.00 76.94 91 ARG A C 1
ATOM 718 O O . ARG A 1 91 ? -30.748 -18.607 52.599 1.00 76.94 91 ARG A O 1
ATOM 725 N N . ARG A 1 92 ? -31.789 -17.435 50.994 1.00 79.44 92 ARG A N 1
ATOM 726 C CA . ARG A 1 92 ? -33.051 -17.242 51.745 1.00 79.44 92 ARG A CA 1
ATOM 727 C C . ARG A 1 92 ? -33.702 -18.553 52.182 1.00 79.44 92 ARG A C 1
ATOM 729 O O . ARG A 1 92 ? -34.379 -18.591 53.202 1.00 79.44 92 ARG A O 1
ATOM 736 N N . ARG A 1 93 ? -33.517 -19.624 51.408 1.00 83.19 93 ARG A N 1
ATOM 737 C CA . ARG A 1 93 ? -34.059 -20.956 51.706 1.00 83.19 93 ARG A CA 1
ATOM 738 C C . ARG A 1 93 ? -33.151 -21.785 52.627 1.00 83.19 93 ARG A C 1
ATOM 740 O O . ARG A 1 93 ? -33.506 -22.915 52.943 1.00 83.19 93 ARG A O 1
ATOM 747 N N . GLY A 1 94 ? -31.996 -21.249 53.033 1.00 76.50 94 GLY A N 1
ATOM 748 C CA . GLY A 1 94 ? -31.017 -21.932 53.884 1.00 76.50 94 GLY A CA 1
ATOM 749 C C . GLY A 1 94 ? -30.275 -23.081 53.193 1.00 76.50 94 GLY A C 1
ATOM 750 O O . GLY A 1 94 ? -29.673 -23.909 53.867 1.00 76.50 94 GLY A O 1
ATOM 751 N N . ALA A 1 95 ? -30.335 -23.163 51.859 1.00 74.81 95 ALA A N 1
ATOM 752 C CA . ALA A 1 95 ? -29.753 -24.259 51.079 1.00 74.81 95 ALA A CA 1
ATOM 753 C C . ALA A 1 95 ? -28.304 -23.991 50.630 1.00 74.81 95 ALA A C 1
ATOM 755 O O . ALA A 1 95 ? -27.634 -24.900 50.145 1.00 74.81 95 ALA A O 1
ATOM 756 N N . LEU A 1 96 ? -27.824 -22.753 50.774 1.00 69.62 96 LEU A N 1
ATOM 757 C CA . LEU A 1 96 ? -26.469 -22.333 50.425 1.00 69.62 96 LEU A CA 1
ATOM 758 C C . LEU A 1 96 ? -25.833 -21.667 51.650 1.00 69.62 96 LEU A C 1
ATOM 760 O O . LEU A 1 96 ? -26.369 -20.676 52.144 1.00 69.62 96 LEU A O 1
ATOM 764 N N . VAL A 1 97 ? -24.709 -22.207 52.129 1.00 68.25 97 VAL A N 1
ATOM 765 C CA . VAL A 1 97 ? -23.907 -21.570 53.185 1.00 68.25 97 VAL A CA 1
ATOM 766 C C . VAL A 1 97 ? -23.261 -20.315 52.586 1.00 68.25 97 VAL A C 1
ATOM 768 O O . VAL A 1 97 ? -22.598 -20.433 51.550 1.00 68.25 97 VAL A O 1
ATOM 771 N N . PRO A 1 98 ? -23.471 -19.122 53.167 1.00 62.81 98 PRO A N 1
ATOM 772 C CA . PRO A 1 98 ? -22.850 -17.899 52.681 1.00 62.81 98 PRO A CA 1
ATOM 773 C C . PRO A 1 98 ? -21.323 -18.025 52.653 1.00 62.81 98 PRO A C 1
ATOM 775 O O . PRO A 1 98 ? -20.706 -18.558 53.574 1.00 62.81 98 PRO A O 1
ATOM 778 N N . THR A 1 99 ? -20.695 -17.547 51.581 1.00 67.38 99 THR A N 1
ATOM 779 C CA . THR A 1 99 ? -19.241 -17.374 51.560 1.00 67.38 99 THR A CA 1
ATOM 780 C C . THR A 1 99 ? -18.863 -16.197 52.470 1.00 67.38 99 THR A C 1
ATOM 782 O O . THR A 1 99 ? -19.655 -15.265 52.610 1.00 67.38 99 THR A O 1
ATOM 785 N N . PRO A 1 100 ? -17.661 -16.183 53.074 1.00 61.03 100 PRO A N 1
ATOM 786 C CA . PRO A 1 100 ? -17.244 -15.107 53.982 1.00 61.03 100 PRO A CA 1
ATOM 787 C C . PRO A 1 100 ? -17.264 -13.710 53.331 1.00 61.03 100 PRO A C 1
ATOM 789 O O . PRO A 1 100 ? -17.512 -12.723 54.015 1.00 61.03 100 PRO A O 1
ATOM 792 N N . GLU A 1 101 ? -17.075 -13.622 52.011 1.00 61.34 101 GLU A N 1
ATOM 793 C CA . GLU A 1 101 ? -17.218 -12.378 51.235 1.00 61.34 101 GLU A CA 1
ATOM 794 C C . GLU A 1 101 ? -18.686 -11.933 51.105 1.00 61.34 101 GLU A C 1
ATOM 796 O O . GLU A 1 101 ? -18.992 -10.751 51.217 1.00 61.34 101 GLU A O 1
ATOM 801 N N . ALA A 1 102 ? -19.618 -12.877 50.957 1.00 61.66 102 ALA A N 1
ATOM 802 C CA . ALA A 1 102 ? -21.046 -12.584 50.892 1.00 61.66 102 ALA A CA 1
ATOM 803 C C . ALA A 1 102 ? -21.643 -12.217 52.260 1.00 61.66 102 ALA A C 1
ATOM 805 O O . ALA A 1 102 ? -22.557 -11.399 52.320 1.00 61.66 102 ALA A O 1
ATOM 806 N N . GLU A 1 103 ? -21.131 -12.790 53.356 1.00 61.38 103 GLU A N 1
ATOM 807 C CA . GLU A 1 103 ? -21.509 -12.366 54.712 1.00 61.38 103 GLU A CA 1
ATOM 808 C C . GLU A 1 103 ? -21.014 -10.956 55.031 1.00 61.38 103 GLU A C 1
ATOM 810 O O . GLU A 1 103 ? -21.675 -10.246 55.784 1.00 61.38 103 GLU A O 1
ATOM 815 N N . ALA A 1 104 ? -19.868 -10.547 54.478 1.00 62.00 104 ALA A N 1
ATOM 816 C CA . ALA A 1 104 ? -19.365 -9.187 54.624 1.00 62.00 104 ALA A CA 1
ATOM 817 C C . ALA A 1 104 ? -20.274 -8.182 53.897 1.00 62.00 104 ALA A C 1
ATOM 819 O O . ALA A 1 104 ? -20.664 -7.187 54.501 1.00 62.00 104 ALA A O 1
ATOM 820 N N . GLU A 1 105 ? -20.700 -8.483 52.665 1.00 61.16 105 GLU A N 1
ATOM 821 C CA . GLU A 1 105 ? -21.642 -7.635 51.917 1.00 61.16 105 GLU A CA 1
ATOM 822 C C . GLU A 1 105 ? -23.064 -7.629 52.519 1.00 61.16 105 GLU A C 1
ATOM 824 O O . GLU A 1 105 ? -23.737 -6.598 52.511 1.00 61.16 105 GLU A O 1
ATOM 829 N N . GLU A 1 106 ? -23.558 -8.749 53.064 1.00 61.22 106 GLU A N 1
ATOM 830 C CA . GLU A 1 106 ? -24.860 -8.786 53.755 1.00 61.22 106 GLU A CA 1
ATOM 831 C C . GLU A 1 106 ? -24.819 -8.074 55.113 1.00 61.22 106 GLU A C 1
ATOM 833 O O . GLU A 1 106 ? -25.791 -7.405 55.459 1.00 61.22 106 GLU A O 1
ATOM 838 N N . LYS A 1 107 ? -23.710 -8.151 55.862 1.00 61.78 107 LYS A N 1
ATOM 839 C CA . LYS A 1 107 ? -23.529 -7.385 57.107 1.00 61.78 107 LYS A CA 1
ATOM 840 C C . LYS A 1 107 ? -23.388 -5.891 56.838 1.00 61.78 107 LYS A C 1
ATOM 842 O O . LYS A 1 107 ? -24.025 -5.117 57.537 1.00 61.78 107 LYS A O 1
ATOM 847 N N . GLU A 1 108 ? -22.665 -5.490 55.794 1.00 55.94 108 GLU A N 1
ATOM 848 C CA . GLU A 1 108 ? -22.567 -4.082 55.385 1.00 55.94 108 GLU A CA 1
ATOM 849 C C . GLU A 1 108 ? -23.945 -3.516 54.987 1.00 55.94 108 GLU A C 1
ATOM 851 O O . GLU A 1 108 ? -24.318 -2.422 55.409 1.00 55.94 108 GLU A O 1
ATOM 856 N N . ASN A 1 109 ? -24.756 -4.289 54.254 1.00 54.03 109 ASN A N 1
ATOM 857 C CA . ASN A 1 109 ? -26.117 -3.882 53.890 1.00 54.03 109 ASN A CA 1
ATOM 858 C C . ASN A 1 109 ? -27.100 -3.911 55.081 1.00 54.03 109 ASN A C 1
ATOM 860 O O . ASN A 1 109 ? -27.940 -3.021 55.197 1.00 54.03 109 ASN A O 1
ATOM 864 N N . ALA A 1 110 ? -26.999 -4.886 55.991 1.00 54.91 110 ALA A N 1
ATOM 865 C CA . ALA A 1 110 ? -27.864 -4.988 57.171 1.00 54.91 110 ALA A CA 1
ATOM 866 C C . ALA A 1 110 ? -27.524 -3.952 58.258 1.00 54.91 110 ALA A C 1
ATOM 868 O O . ALA A 1 110 ? -28.415 -3.466 58.956 1.00 54.91 110 ALA A O 1
ATOM 869 N N . GLU A 1 111 ? -26.250 -3.584 58.403 1.00 53.84 111 GLU A N 1
ATOM 870 C CA . GLU A 1 111 ? -25.813 -2.480 59.263 1.00 53.84 111 GLU A CA 1
ATOM 871 C C . GLU A 1 111 ? -26.237 -1.126 58.674 1.00 53.84 111 GLU A C 1
ATOM 873 O O . GLU A 1 111 ? -26.654 -0.242 59.425 1.00 53.84 111 GLU A O 1
ATOM 878 N N . ALA A 1 112 ? -26.247 -0.984 57.343 1.00 55.56 112 ALA A N 1
ATOM 879 C CA . ALA A 1 112 ? -26.795 0.191 56.669 1.00 55.56 112 ALA A CA 1
ATOM 880 C C . ALA A 1 112 ? -28.326 0.318 56.819 1.00 55.56 112 ALA A C 1
ATOM 882 O O . ALA A 1 112 ? -28.819 1.430 56.994 1.00 55.56 112 ALA A O 1
ATOM 883 N N . GLU A 1 113 ? -29.087 -0.783 56.803 1.00 50.84 113 GLU A N 1
ATOM 884 C CA . GLU A 1 113 ? -30.547 -0.757 57.007 1.00 50.84 113 GLU A CA 1
ATOM 885 C C . GLU A 1 113 ? -30.946 -0.533 58.481 1.00 50.84 113 GLU A C 1
ATOM 887 O O . GLU A 1 113 ? -31.863 0.244 58.755 1.00 50.84 113 GLU A O 1
ATOM 892 N N . ASN A 1 114 ? -30.234 -1.128 59.447 1.00 49.62 114 ASN A N 1
ATOM 893 C CA . ASN A 1 114 ? -30.530 -0.969 60.882 1.00 49.62 114 ASN A CA 1
ATOM 894 C C . ASN A 1 114 ? -30.043 0.369 61.473 1.00 49.62 114 ASN A C 1
ATOM 896 O O . ASN A 1 114 ? -30.601 0.850 62.459 1.00 49.62 114 ASN A O 1
ATOM 900 N N . ALA A 1 115 ? -29.047 1.024 60.867 1.00 51.28 115 ALA A N 1
ATOM 901 C CA . ALA A 1 115 ? -28.626 2.372 61.267 1.00 51.28 115 ALA A CA 1
ATOM 902 C C . ALA A 1 115 ? -29.639 3.473 60.876 1.00 51.28 115 ALA A C 1
ATOM 904 O O . ALA A 1 115 ? -29.556 4.602 61.367 1.00 51.28 115 ALA A O 1
ATOM 905 N N . VAL A 1 116 ? -30.613 3.163 60.012 1.00 46.94 116 VAL A N 1
ATOM 906 C CA . VAL A 1 116 ? -31.637 4.107 59.533 1.00 46.94 116 VAL A CA 1
ATOM 907 C C . VAL A 1 116 ? -32.864 4.159 60.460 1.00 46.94 116 VAL A C 1
ATOM 909 O O . VAL A 1 116 ? -33.558 5.177 60.485 1.00 46.94 116 VAL A O 1
ATOM 912 N N . SER A 1 117 ? -33.119 3.128 61.276 1.00 48.12 117 SER A N 1
ATOM 913 C CA . SER A 1 117 ? -34.397 2.967 61.990 1.00 48.12 117 SER A CA 1
ATOM 914 C C . SER A 1 117 ? -34.542 3.695 63.333 1.00 48.12 117 SER A C 1
ATOM 916 O O . SER A 1 117 ? -35.673 3.855 63.781 1.00 48.12 117 SER A O 1
ATOM 918 N N . GLU A 1 118 ? -33.473 4.185 63.973 1.00 49.72 118 GLU A N 1
ATOM 919 C CA . GLU A 1 118 ? -33.601 4.752 65.335 1.00 49.72 118 GLU A CA 1
ATOM 920 C C . GLU A 1 118 ? -33.367 6.266 65.471 1.00 49.72 118 GLU A C 1
ATOM 922 O O . GLU A 1 118 ? -33.650 6.813 66.536 1.00 49.72 118 GLU A O 1
ATOM 927 N N . LYS A 1 119 ? -32.920 6.995 64.432 1.00 50.03 119 LYS A N 1
ATOM 928 C CA . LYS A 1 119 ? -32.630 8.443 64.591 1.00 50.03 119 LYS A CA 1
ATOM 929 C C . LYS A 1 119 ? -32.929 9.397 63.430 1.00 50.03 119 LYS A C 1
ATOM 931 O O . LYS A 1 119 ? -32.635 10.579 63.568 1.00 50.03 119 LYS A O 1
ATOM 936 N N . ASN A 1 120 ? -33.534 8.961 62.323 1.00 49.41 120 ASN A N 1
ATOM 937 C CA . ASN A 1 120 ? -33.677 9.807 61.126 1.00 49.41 120 ASN A CA 1
ATOM 938 C C . ASN A 1 120 ? -35.102 9.833 60.546 1.00 49.41 120 ASN A C 1
ATOM 940 O O . ASN A 1 120 ? -35.309 9.491 59.386 1.00 49.41 120 ASN A O 1
ATOM 944 N N . ALA A 1 121 ? -36.093 10.294 61.313 1.00 49.31 121 ALA A N 1
ATOM 945 C CA . ALA A 1 121 ? -37.382 10.669 60.716 1.00 49.31 121 ALA A CA 1
ATOM 946 C C . ALA A 1 121 ? -37.309 12.023 59.972 1.00 49.31 121 ALA A C 1
ATOM 948 O O . ALA A 1 121 ? -38.063 12.240 59.029 1.00 49.31 121 ALA A O 1
ATOM 949 N N . GLU A 1 122 ? -36.363 12.902 60.331 1.00 48.34 122 GLU A N 1
ATOM 950 C CA . GLU A 1 122 ? -36.278 14.269 59.782 1.00 48.34 122 GLU A CA 1
ATOM 951 C C . GLU A 1 122 ? -35.168 14.466 58.725 1.00 48.34 122 GLU A C 1
ATOM 953 O O . GLU A 1 122 ? -35.219 15.428 57.967 1.00 48.34 122 GLU A O 1
ATOM 958 N N . ASN A 1 123 ? -34.229 13.519 58.575 1.00 53.66 123 ASN A N 1
ATOM 959 C CA . ASN A 1 123 ? -33.096 13.612 57.627 1.00 53.66 123 ASN A CA 1
ATOM 960 C C . ASN A 1 123 ? -33.180 12.634 56.434 1.00 53.66 123 ASN A C 1
ATOM 962 O O . ASN A 1 123 ? -32.231 12.496 55.658 1.00 53.66 123 ASN A O 1
ATOM 966 N N . SER A 1 124 ? -34.298 11.920 56.269 1.00 54.00 124 SER A N 1
ATOM 967 C CA . SER A 1 124 ? -34.430 10.819 55.295 1.00 54.00 124 SER A CA 1
ATOM 968 C C . SER A 1 124 ? -34.281 11.258 53.829 1.00 54.00 124 SER A C 1
ATOM 970 O O . SER A 1 124 ? -33.807 10.484 52.991 1.00 54.00 124 SER A O 1
ATOM 972 N N . SER A 1 125 ? -34.622 12.511 53.509 1.00 60.59 125 SER A N 1
ATOM 973 C CA . SER A 1 125 ? -34.472 13.053 52.150 1.00 60.59 125 SER A CA 1
ATOM 974 C C . SER A 1 125 ? -33.012 13.336 51.775 1.00 60.59 125 SER A C 1
ATOM 976 O O . SER A 1 125 ? -32.621 13.161 50.620 1.00 60.59 125 SER A O 1
ATOM 978 N N . ASP A 1 126 ? -32.184 13.689 52.760 1.00 59.16 126 ASP A N 1
ATOM 979 C CA . ASP A 1 126 ? -30.764 13.964 52.550 1.00 59.16 126 ASP A CA 1
ATOM 980 C C . ASP A 1 126 ? -29.951 12.671 52.557 1.00 59.16 126 ASP A C 1
ATOM 982 O O . ASP A 1 126 ? -29.092 12.491 51.699 1.00 59.16 126 ASP A O 1
ATOM 986 N N . ALA A 1 127 ? -30.288 11.706 53.418 1.00 65.56 127 ALA A N 1
ATOM 987 C CA . ALA A 1 127 ? -29.668 10.380 53.402 1.00 65.56 127 ALA A CA 1
ATOM 988 C C . ALA A 1 127 ? -29.934 9.625 52.083 1.00 65.56 127 ALA A C 1
ATOM 990 O O . ALA A 1 127 ? -29.019 9.043 51.501 1.00 65.56 127 ALA A O 1
ATOM 991 N N . SER A 1 128 ? -31.161 9.690 51.554 1.00 65.06 128 SER A N 1
ATOM 992 C CA . SER A 1 128 ? -31.490 9.100 50.245 1.00 65.06 128 SER A CA 1
ATOM 993 C C . SER A 1 128 ? -30.812 9.834 49.083 1.00 65.06 128 SER A C 1
ATOM 995 O O . SER A 1 128 ? -30.367 9.190 48.130 1.00 65.06 128 SER A O 1
ATOM 997 N N . ARG A 1 129 ? -30.651 11.162 49.166 1.00 73.56 129 ARG A N 1
ATOM 998 C CA . ARG A 1 129 ? -29.839 11.933 48.209 1.00 73.56 129 ARG A CA 1
ATOM 999 C C . ARG A 1 129 ? -28.366 11.555 48.252 1.00 73.56 129 ARG A C 1
ATOM 1001 O O . ARG A 1 129 ? -27.772 11.391 47.189 1.00 73.56 129 ARG A O 1
ATOM 1008 N N . VAL A 1 130 ? -27.788 11.398 49.438 1.00 76.56 130 VAL A N 1
ATOM 1009 C CA . VAL A 1 130 ? -26.387 10.992 49.608 1.00 76.56 130 VAL A CA 1
ATOM 1010 C C . VAL A 1 130 ? -26.175 9.584 49.053 1.00 76.56 130 VAL A C 1
ATOM 1012 O O . VAL A 1 130 ? -25.299 9.402 48.214 1.00 76.56 130 VAL A O 1
ATOM 1015 N N . ALA A 1 131 ? -27.047 8.623 49.371 1.00 74.06 131 ALA A N 1
ATOM 1016 C CA . ALA A 1 131 ? -26.975 7.271 48.812 1.00 74.06 131 ALA A CA 1
ATOM 1017 C C . ALA A 1 131 ? -27.130 7.251 47.276 1.00 74.06 131 ALA A C 1
ATOM 1019 O O . ALA A 1 131 ? -26.407 6.540 46.572 1.00 74.06 131 ALA A O 1
ATOM 1020 N N . ALA A 1 132 ? -28.035 8.067 46.722 1.00 74.12 132 ALA A N 1
ATOM 1021 C CA . ALA A 1 132 ? -28.190 8.208 45.274 1.00 74.12 132 ALA A CA 1
ATOM 1022 C C . ALA A 1 132 ? -26.949 8.836 44.614 1.00 74.12 132 ALA A C 1
ATOM 1024 O O . ALA A 1 132 ? -26.554 8.425 43.518 1.00 74.12 132 ALA A O 1
ATOM 1025 N N . LEU A 1 133 ? -26.314 9.806 45.278 1.00 78.00 133 LEU A N 1
ATOM 1026 C CA . LEU A 1 133 ? -25.065 10.418 44.828 1.00 78.00 133 LEU A CA 1
ATOM 1027 C C . LEU A 1 133 ? -23.904 9.424 44.890 1.00 78.00 133 LEU A C 1
ATOM 1029 O O . LEU A 1 133 ? -23.171 9.309 43.914 1.00 78.00 133 LEU A O 1
ATOM 1033 N N . GLU A 1 134 ? -23.775 8.640 45.954 1.00 81.62 134 GLU A N 1
ATOM 1034 C CA . GLU A 1 134 ? -22.752 7.599 46.077 1.00 81.62 134 GLU A CA 1
ATOM 1035 C C . GLU A 1 134 ? -22.919 6.494 45.031 1.00 81.62 134 GLU A C 1
ATOM 1037 O O . GLU A 1 134 ? -21.947 6.079 44.397 1.00 81.62 134 GLU A O 1
ATOM 1042 N N . ALA A 1 135 ? -24.151 6.044 44.776 1.00 79.50 135 ALA A N 1
ATOM 1043 C CA . ALA A 1 135 ? -24.434 5.086 43.710 1.00 79.50 135 ALA A CA 1
ATOM 1044 C C . ALA A 1 135 ? -24.065 5.654 42.331 1.00 79.50 135 ALA A C 1
ATOM 1046 O O . ALA A 1 135 ? -23.528 4.941 41.477 1.00 79.50 135 ALA A O 1
ATOM 1047 N N . ARG A 1 136 ? -24.314 6.949 42.111 1.00 82.94 136 ARG A N 1
ATOM 1048 C CA . ARG A 1 136 ? -23.941 7.642 40.876 1.00 82.94 136 ARG A CA 1
ATOM 1049 C C . ARG A 1 136 ? -22.427 7.797 40.744 1.00 82.94 136 ARG A C 1
ATOM 1051 O O . ARG A 1 136 ? -21.913 7.574 39.651 1.00 82.94 136 ARG A O 1
ATOM 1058 N N . VAL A 1 137 ? -21.721 8.089 41.837 1.00 84.75 137 VAL A N 1
ATOM 1059 C CA . VAL A 1 137 ? -20.253 8.115 41.886 1.00 84.75 137 VAL A CA 1
ATOM 1060 C C . VAL A 1 137 ? -19.699 6.736 41.547 1.00 84.75 137 VAL A C 1
ATOM 1062 O O . VAL A 1 137 ? -18.939 6.643 40.594 1.00 84.75 137 VAL A O 1
ATOM 1065 N N . ARG A 1 138 ? -20.151 5.659 42.209 1.00 84.69 138 ARG A N 1
ATOM 1066 C CA . ARG A 1 138 ? -19.710 4.276 41.927 1.00 84.69 138 ARG A CA 1
ATOM 1067 C C . ARG A 1 138 ? -19.937 3.865 40.465 1.00 84.69 138 ARG A C 1
ATOM 1069 O O . ARG A 1 138 ? -19.088 3.197 39.873 1.00 84.69 138 ARG A O 1
ATOM 1076 N N . ARG A 1 139 ? -21.065 4.260 39.859 1.00 83.94 139 ARG A N 1
ATOM 1077 C CA . ARG A 1 139 ? -21.336 4.016 38.427 1.00 83.94 139 ARG A CA 1
ATOM 1078 C C . ARG A 1 139 ? -20.376 4.790 37.525 1.00 83.94 139 ARG A C 1
ATOM 1080 O O . ARG A 1 139 ? -19.841 4.204 36.588 1.00 83.94 139 ARG A O 1
ATOM 1087 N N . LEU A 1 140 ? -20.124 6.063 37.828 1.00 85.56 140 LEU A N 1
ATOM 1088 C CA . LEU A 1 140 ? -19.155 6.888 37.102 1.00 85.56 140 LEU A CA 1
ATOM 1089 C C . LEU A 1 140 ? -17.738 6.311 37.194 1.00 85.56 140 LEU A C 1
ATOM 1091 O O . LEU A 1 140 ? -17.068 6.218 36.170 1.00 85.56 140 LEU A O 1
ATOM 1095 N N . THR A 1 141 ? -17.292 5.845 38.366 1.00 80.19 141 THR A N 1
ATOM 1096 C CA . THR A 1 141 ? -15.967 5.216 38.509 1.00 80.19 141 THR A CA 1
ATOM 1097 C C . THR A 1 141 ? -15.854 3.924 37.707 1.00 80.19 141 THR A C 1
ATOM 1099 O O . THR A 1 141 ? -14.861 3.740 37.005 1.00 80.19 141 THR A O 1
ATOM 1102 N N . LYS A 1 142 ? -16.879 3.057 37.733 1.00 85.06 142 LYS A N 1
ATOM 1103 C CA . LYS A 1 142 ? -16.913 1.846 36.890 1.00 85.06 142 LYS A CA 1
ATOM 1104 C C . LYS A 1 142 ? -16.852 2.190 35.400 1.00 85.06 142 LYS A C 1
ATOM 1106 O O . LYS A 1 142 ? -16.059 1.600 34.672 1.00 85.06 142 LYS A O 1
ATOM 1111 N N . GLN A 1 143 ? -17.633 3.174 34.953 1.00 80.25 143 GLN A N 1
ATOM 1112 C CA . GLN A 1 143 ? -17.631 3.617 33.558 1.00 80.25 143 GLN A CA 1
ATOM 1113 C C . GLN A 1 143 ? -16.270 4.196 33.146 1.00 80.25 143 GLN A C 1
ATOM 1115 O O . GLN A 1 143 ? -15.775 3.890 32.062 1.00 80.25 143 GLN A O 1
ATOM 1120 N N . MET A 1 144 ? -15.621 4.961 34.028 1.00 75.31 144 MET A N 1
ATOM 1121 C CA . MET A 1 144 ? -14.266 5.458 33.797 1.00 75.31 144 MET A CA 1
ATOM 1122 C C . MET A 1 144 ? -13.249 4.321 33.661 1.00 75.31 144 MET A C 1
ATOM 1124 O O . MET A 1 144 ? -12.447 4.343 32.731 1.00 75.31 144 MET A O 1
ATOM 1128 N N . HIS A 1 145 ? -13.294 3.306 34.527 1.00 74.06 145 HIS A N 1
ATOM 1129 C CA . HIS A 1 145 ? -12.377 2.162 34.447 1.00 74.06 145 HIS A CA 1
ATOM 1130 C C . HIS A 1 145 ? -12.579 1.343 33.165 1.00 74.06 145 HIS A C 1
ATOM 1132 O O . HIS A 1 145 ? -11.603 0.963 32.521 1.00 74.06 145 HIS A O 1
ATOM 1138 N N . LEU A 1 146 ? -13.829 1.138 32.739 1.00 75.81 146 LEU A N 1
ATOM 1139 C CA . LEU A 1 146 ? -14.134 0.487 31.461 1.00 75.81 146 LEU A CA 1
ATOM 1140 C C . LEU A 1 146 ? -13.617 1.307 30.273 1.00 75.81 146 LEU A C 1
ATOM 1142 O O . LEU A 1 146 ? -12.998 0.751 29.367 1.00 75.81 146 LEU A O 1
ATOM 1146 N N . SER A 1 147 ? -13.808 2.630 30.296 1.00 75.50 147 SER A N 1
ATOM 1147 C CA . SER A 1 147 ? -13.305 3.513 29.238 1.00 75.50 147 SER A CA 1
ATOM 1148 C C . SER A 1 147 ? -11.774 3.522 29.159 1.00 75.50 147 SER A C 1
ATOM 1150 O O . SER A 1 147 ? -11.220 3.468 28.062 1.00 75.50 147 SER A O 1
ATOM 1152 N N . ALA A 1 148 ? -11.084 3.492 30.304 1.00 76.56 148 ALA A N 1
ATOM 1153 C CA . ALA A 1 148 ? -9.630 3.391 30.361 1.00 76.56 148 ALA A CA 1
ATOM 1154 C C . ALA A 1 148 ? -9.140 2.042 29.808 1.00 76.56 148 ALA A C 1
ATOM 1156 O O . ALA A 1 148 ? -8.254 2.015 28.958 1.00 76.56 148 ALA A O 1
ATOM 1157 N N . GLY A 1 149 ? -9.780 0.931 30.190 1.00 78.56 149 GLY A N 1
ATOM 1158 C CA . GLY A 1 149 ? -9.433 -0.399 29.679 1.00 78.56 149 GLY A CA 1
ATOM 1159 C C . GLY A 1 149 ? -9.691 -0.581 28.176 1.00 78.56 149 GLY A C 1
ATOM 1160 O O . GLY A 1 149 ? -8.971 -1.330 27.516 1.00 78.56 149 GLY A O 1
ATOM 1161 N N . MET A 1 150 ? -10.690 0.104 27.610 1.00 82.06 150 MET A N 1
ATOM 1162 C CA . MET A 1 150 ? -10.919 0.151 26.158 1.00 82.06 150 MET A CA 1
ATOM 1163 C C . MET A 1 150 ? -9.850 0.986 25.445 1.00 82.06 150 MET A C 1
ATOM 1165 O O . MET A 1 150 ? -9.362 0.587 24.388 1.00 82.06 150 MET A O 1
ATOM 1169 N N . HIS A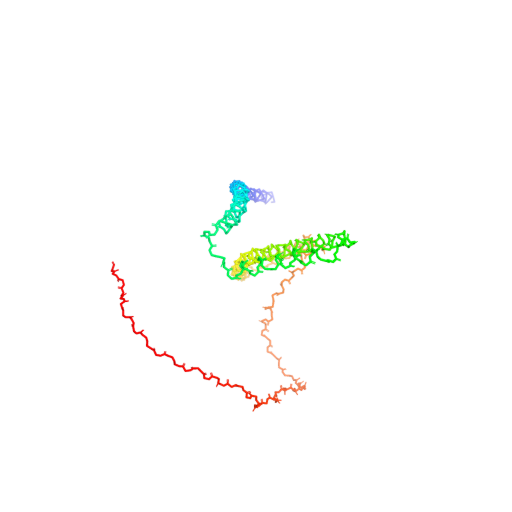 1 151 ? -9.441 2.111 26.038 1.00 78.06 151 HIS A N 1
ATOM 1170 C CA . HIS A 1 151 ? -8.379 2.952 25.491 1.00 78.06 151 HIS A CA 1
ATOM 1171 C C . HIS A 1 151 ? -7.029 2.223 25.463 1.00 78.06 151 HIS A C 1
ATOM 1173 O O . HIS A 1 151 ? -6.344 2.242 24.444 1.00 78.06 151 HIS A O 1
ATOM 1179 N N . GLU A 1 152 ? -6.671 1.510 26.532 1.00 80.19 152 GLU A N 1
ATOM 1180 C CA . GLU A 1 152 ? -5.436 0.719 26.583 1.00 80.19 152 GLU A CA 1
ATOM 1181 C C . GLU A 1 152 ? -5.408 -0.388 25.522 1.00 80.19 152 GLU A C 1
ATOM 1183 O O . GLU A 1 152 ? -4.384 -0.586 24.863 1.00 80.19 152 GLU A O 1
ATOM 1188 N N . ARG A 1 153 ? -6.543 -1.063 25.293 1.00 77.19 153 ARG A N 1
ATOM 1189 C CA . ARG A 1 153 ? -6.678 -2.062 24.222 1.00 77.19 153 ARG A CA 1
ATOM 1190 C C . ARG A 1 153 ? -6.550 -1.441 22.832 1.00 77.19 153 ARG A C 1
ATOM 1192 O O . ARG A 1 153 ? -5.832 -1.989 22.001 1.00 77.19 153 ARG A O 1
ATOM 1199 N N . ALA A 1 154 ? -7.179 -0.291 22.593 1.00 77.81 154 ALA A N 1
ATOM 1200 C CA . ALA A 1 154 ? -7.061 0.427 21.325 1.00 77.81 154 ALA A CA 1
ATOM 1201 C C . ALA A 1 154 ? -5.615 0.880 21.058 1.00 77.81 154 ALA A C 1
ATOM 1203 O O . ALA A 1 154 ? -5.094 0.697 19.962 1.00 77.81 154 ALA A O 1
ATOM 1204 N N . VAL A 1 155 ? -4.922 1.400 22.076 1.00 84.19 155 VAL A N 1
ATOM 1205 C CA . VAL A 1 155 ? -3.507 1.785 21.968 1.00 84.19 155 VAL A CA 1
ATOM 1206 C C . VAL A 1 155 ? -2.613 0.567 21.715 1.00 84.19 155 VAL A C 1
ATOM 1208 O O . VAL A 1 155 ? -1.663 0.661 20.939 1.00 84.19 155 VAL A O 1
ATOM 1211 N N . ALA A 1 156 ? -2.895 -0.581 22.335 1.00 81.00 156 ALA A N 1
ATOM 1212 C CA . ALA A 1 156 ? -2.160 -1.817 22.075 1.00 81.00 156 ALA A CA 1
ATOM 1213 C C . ALA A 1 156 ? -2.358 -2.322 20.634 1.00 81.00 156 ALA A C 1
ATOM 1215 O O . ALA A 1 156 ? -1.374 -2.698 19.997 1.00 81.00 156 ALA A O 1
ATOM 1216 N N . ALA A 1 157 ? -3.586 -2.264 20.104 1.00 83.25 157 ALA A N 1
ATOM 1217 C CA . ALA A 1 157 ? -3.884 -2.617 18.715 1.00 83.25 157 ALA A CA 1
ATOM 1218 C C . ALA A 1 157 ? -3.149 -1.696 17.727 1.00 83.25 157 ALA A C 1
ATOM 1220 O O . ALA A 1 157 ? -2.413 -2.181 16.873 1.00 83.25 157 ALA A O 1
ATOM 1221 N N . LEU A 1 158 ? -3.219 -0.376 17.930 1.00 81.06 158 LEU A N 1
ATOM 1222 C CA . LEU A 1 158 ? -2.508 0.599 17.094 1.00 81.06 158 LEU A CA 1
ATOM 1223 C C . LEU A 1 158 ? -0.984 0.411 17.132 1.00 81.06 158 LEU A C 1
ATOM 1225 O O . LEU A 1 158 ? -0.308 0.584 16.122 1.00 81.06 158 LEU A O 1
ATOM 1229 N N . ARG A 1 159 ? -0.414 0.039 18.286 1.00 88.50 159 ARG A N 1
ATOM 1230 C CA . ARG A 1 159 ? 1.021 -0.281 18.390 1.00 88.50 159 ARG A CA 1
ATOM 1231 C C . ARG A 1 159 ? 1.390 -1.548 17.620 1.00 88.50 159 ARG A C 1
ATOM 1233 O O . ARG A 1 159 ? 2.469 -1.583 17.032 1.00 88.50 159 ARG A O 1
ATOM 1240 N N . ALA A 1 160 ? 0.532 -2.567 17.632 1.00 85.19 160 ALA A N 1
ATOM 1241 C CA . ALA A 1 160 ? 0.746 -3.797 16.875 1.00 85.19 160 ALA A CA 1
ATOM 1242 C C . ALA A 1 160 ? 0.671 -3.537 15.362 1.00 85.19 160 ALA A C 1
ATOM 1244 O O . ALA A 1 160 ? 1.604 -3.891 14.644 1.00 85.19 160 ALA A O 1
ATOM 1245 N N . GLU A 1 161 ? -0.356 -2.817 14.903 1.00 80.44 161 GLU A N 1
ATOM 1246 C CA . GLU A 1 161 ? -0.492 -2.397 13.501 1.00 80.44 161 GLU A CA 1
ATOM 1247 C C . GLU A 1 161 ? 0.708 -1.551 13.051 1.00 80.44 161 GLU A C 1
ATOM 1249 O O . GLU A 1 161 ? 1.316 -1.815 12.014 1.00 80.44 161 GLU A O 1
ATOM 1254 N N . HIS A 1 162 ? 1.130 -0.581 13.868 1.00 86.88 162 HIS A N 1
ATOM 1255 C CA . HIS A 1 162 ? 2.303 0.239 13.568 1.00 86.88 162 HIS A CA 1
ATOM 1256 C C . HIS A 1 162 ? 3.588 -0.595 13.471 1.00 86.88 162 HIS A C 1
ATOM 1258 O O . HIS A 1 162 ? 4.449 -0.307 12.638 1.00 86.88 162 HIS A O 1
ATOM 1264 N N . PHE A 1 163 ? 3.751 -1.624 14.308 1.00 88.06 163 PHE A N 1
ATOM 1265 C CA . PHE A 1 163 ? 4.906 -2.520 14.241 1.00 88.06 163 PHE A CA 1
ATOM 1266 C C . PHE A 1 163 ? 4.918 -3.342 12.945 1.00 88.06 163 PHE A C 1
ATOM 1268 O O . PHE A 1 163 ? 5.970 -3.474 12.319 1.00 88.06 163 PHE A O 1
ATOM 1275 N N . GLU A 1 164 ? 3.765 -3.849 12.510 1.00 81.25 164 GLU A N 1
ATOM 1276 C CA . GLU A 1 164 ? 3.642 -4.597 11.255 1.00 81.25 164 GLU A CA 1
ATOM 1277 C C . GLU A 1 164 ? 3.938 -3.720 10.035 1.00 81.25 164 GLU A C 1
ATOM 1279 O O . GLU A 1 164 ? 4.757 -4.105 9.197 1.00 81.25 164 GLU A O 1
ATOM 1284 N N . VAL A 1 165 ? 3.376 -2.508 9.990 1.00 85.31 165 VAL A N 1
ATOM 1285 C CA . VAL A 1 165 ? 3.648 -1.524 8.927 1.00 85.31 165 VAL A CA 1
ATOM 1286 C C . VAL A 1 165 ? 5.114 -1.084 8.933 1.00 85.31 165 VAL A C 1
ATOM 1288 O O . VAL A 1 165 ? 5.751 -0.972 7.887 1.00 85.31 165 VAL A O 1
ATOM 1291 N N . SER A 1 166 ? 5.703 -0.871 10.112 1.00 80.81 166 SER A N 1
ATOM 1292 C CA . SER A 1 166 ? 7.127 -0.523 10.210 1.00 80.81 166 SER A CA 1
ATOM 1293 C C . SER A 1 166 ? 8.007 -1.648 9.666 1.00 80.81 166 SER A C 1
ATOM 1295 O O . SER A 1 166 ? 8.976 -1.390 8.955 1.00 80.81 166 SER A O 1
ATOM 1297 N N . LYS A 1 167 ? 7.649 -2.905 9.947 1.00 89.81 167 LYS A N 1
ATOM 1298 C CA . LYS A 1 167 ? 8.376 -4.082 9.471 1.00 89.81 167 LYS A CA 1
ATOM 1299 C C . LYS A 1 167 ? 8.263 -4.263 7.954 1.00 89.81 167 LYS A C 1
ATOM 1301 O O . LYS A 1 167 ? 9.262 -4.622 7.328 1.00 89.81 167 LYS A O 1
ATOM 1306 N N . SER A 1 168 ? 7.092 -4.022 7.355 1.00 81.38 168 SER A N 1
ATOM 1307 C CA . SER A 1 168 ? 6.936 -4.066 5.893 1.00 81.38 168 SER A CA 1
ATOM 1308 C C . SER A 1 168 ? 7.733 -2.952 5.217 1.00 81.38 168 SER A C 1
ATOM 1310 O O . SER A 1 168 ? 8.504 -3.233 4.303 1.00 81.38 168 SER A O 1
ATOM 1312 N N . ASN A 1 169 ? 7.661 -1.725 5.739 1.00 84.88 169 ASN A N 1
ATOM 1313 C CA . ASN A 1 169 ? 8.416 -0.585 5.211 1.00 84.88 169 ASN A CA 1
ATOM 1314 C C . ASN A 1 169 ? 9.934 -0.789 5.338 1.00 84.88 169 ASN A C 1
ATOM 1316 O O . ASN A 1 169 ? 10.699 -0.440 4.436 1.00 84.88 169 ASN A O 1
ATOM 1320 N N . GLU A 1 170 ? 10.406 -1.390 6.433 1.00 87.12 170 GLU A N 1
ATOM 1321 C CA . GLU A 1 170 ? 11.822 -1.730 6.595 1.00 87.12 170 GLU A CA 1
ATOM 1322 C C . GLU A 1 170 ? 12.266 -2.818 5.596 1.00 87.12 170 GLU A C 1
ATOM 1324 O O . GLU A 1 170 ? 13.388 -2.790 5.088 1.00 87.12 170 GLU A O 1
ATOM 1329 N N . ALA A 1 171 ? 11.393 -3.773 5.267 1.00 89.00 171 ALA A N 1
ATOM 1330 C CA . ALA A 1 171 ? 11.687 -4.787 4.258 1.00 89.00 171 ALA A CA 1
ATOM 1331 C C . ALA A 1 171 ? 11.702 -4.199 2.836 1.00 89.00 171 ALA A C 1
ATOM 1333 O O . ALA A 1 171 ? 12.586 -4.530 2.045 1.00 89.00 171 ALA A O 1
ATOM 1334 N N . GLU A 1 172 ? 10.757 -3.318 2.513 1.00 85.69 172 GLU A N 1
ATOM 1335 C CA . GLU A 1 172 ? 10.679 -2.637 1.218 1.00 85.69 172 GLU A CA 1
ATOM 1336 C C . GLU A 1 172 ? 11.847 -1.673 1.011 1.00 85.69 172 GLU A C 1
ATOM 1338 O O . GLU A 1 172 ? 12.512 -1.737 -0.020 1.00 85.69 172 GLU A O 1
ATOM 1343 N N . SER A 1 173 ? 12.185 -0.858 2.013 1.00 83.75 173 SER A N 1
ATOM 1344 C CA . SER A 1 173 ? 13.359 0.023 1.947 1.00 83.75 173 SER A CA 1
ATOM 1345 C C . SER A 1 173 ? 14.657 -0.756 1.724 1.00 83.75 173 SER A C 1
ATOM 1347 O O . SER A 1 173 ? 15.452 -0.375 0.868 1.00 83.75 173 SER A O 1
ATOM 1349 N N . LYS A 1 174 ? 14.860 -1.894 2.403 1.00 89.50 174 LYS A N 1
ATOM 1350 C CA . LYS A 1 174 ? 16.027 -2.764 2.164 1.00 89.50 174 LYS A CA 1
ATOM 1351 C C . LYS A 1 174 ? 16.066 -3.323 0.740 1.00 89.50 174 LYS A C 1
ATOM 1353 O O . LYS A 1 174 ? 17.145 -3.401 0.156 1.00 89.50 174 LYS A O 1
ATOM 1358 N N . ARG A 1 175 ? 14.914 -3.694 0.168 1.00 90.94 175 ARG A N 1
ATOM 1359 C CA . ARG A 1 175 ? 14.825 -4.147 -1.233 1.00 90.94 175 ARG A CA 1
ATOM 1360 C C . ARG A 1 175 ? 15.180 -3.029 -2.209 1.00 90.94 175 ARG A C 1
ATOM 1362 O O . ARG A 1 175 ? 15.979 -3.265 -3.108 1.00 90.94 175 ARG A O 1
ATOM 1369 N N . LEU A 1 176 ? 14.646 -1.826 -2.001 1.00 85.69 176 LEU A N 1
ATOM 1370 C CA . LEU A 1 176 ? 14.933 -0.665 -2.846 1.00 85.69 176 LEU A CA 1
ATOM 1371 C C . LEU A 1 176 ? 16.412 -0.273 -2.792 1.00 85.69 176 LEU A C 1
ATOM 1373 O O . LEU A 1 176 ? 17.007 -0.005 -3.830 1.00 85.69 176 LEU A O 1
ATOM 1377 N N . VAL A 1 177 ? 17.036 -0.296 -1.609 1.00 88.00 177 VAL A N 1
ATOM 1378 C CA . VAL A 1 177 ? 18.482 -0.048 -1.473 1.00 88.00 177 VAL A CA 1
ATOM 1379 C C . VAL A 1 177 ? 19.288 -1.087 -2.251 1.00 88.00 177 VAL A C 1
ATOM 1381 O O . VAL A 1 177 ? 20.171 -0.714 -3.017 1.00 88.00 177 VAL A O 1
ATOM 1384 N N . ALA A 1 178 ? 18.955 -2.374 -2.128 1.00 88.50 178 ALA A N 1
ATOM 1385 C CA . ALA A 1 178 ? 19.638 -3.428 -2.877 1.00 88.50 178 ALA A CA 1
ATOM 1386 C C . ALA A 1 178 ? 19.458 -3.279 -4.401 1.00 88.50 178 ALA A C 1
ATOM 1388 O O . ALA A 1 178 ? 20.392 -3.518 -5.167 1.00 88.50 178 ALA A O 1
ATOM 1389 N N . GLU A 1 179 ? 18.278 -2.854 -4.856 1.00 86.75 179 GLU A N 1
ATOM 1390 C CA . GLU A 1 179 ? 18.024 -2.580 -6.271 1.00 86.75 17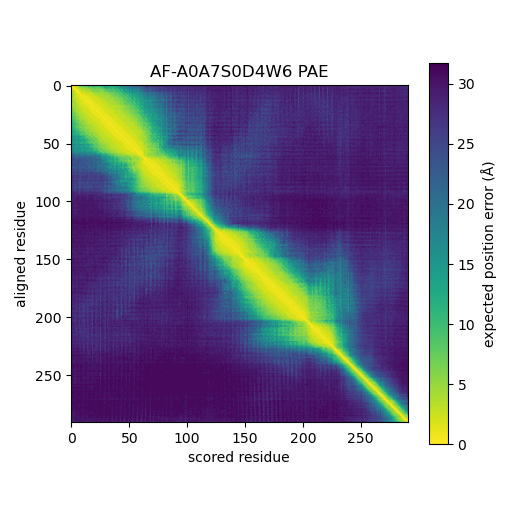9 GLU A CA 1
ATOM 1391 C C . GLU A 1 179 ? 18.824 -1.367 -6.773 1.00 86.75 179 GLU A C 1
ATOM 1393 O O . GLU A 1 179 ? 19.418 -1.424 -7.852 1.00 86.75 179 GLU A O 1
ATOM 1398 N N . LEU A 1 180 ? 18.907 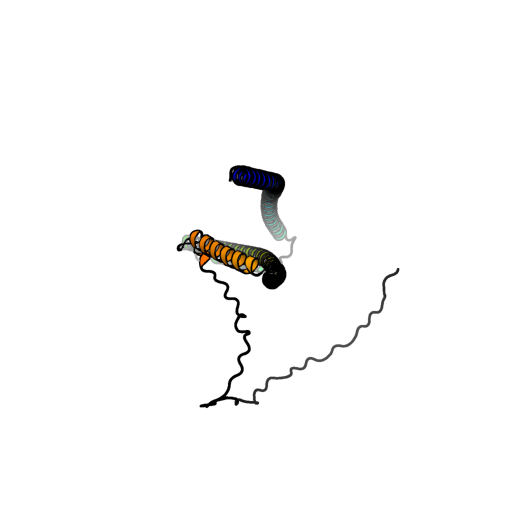-0.295 -5.980 1.00 86.44 180 LEU A N 1
ATOM 1399 C CA . LEU A 1 180 ? 19.742 0.869 -6.285 1.00 86.44 180 LEU A CA 1
ATOM 1400 C C . LEU A 1 180 ? 21.228 0.494 -6.345 1.00 86.44 180 LEU A C 1
ATOM 1402 O O . LEU A 1 180 ? 21.930 0.894 -7.274 1.00 86.44 180 LEU A O 1
ATOM 1406 N N . GLU A 1 181 ? 21.720 -0.318 -5.412 1.00 88.81 181 GLU A N 1
ATOM 1407 C CA . GLU A 1 181 ? 23.092 -0.836 -5.446 1.00 88.81 181 GLU A CA 1
ATOM 1408 C C . GLU A 1 181 ? 23.346 -1.679 -6.706 1.00 88.81 181 GLU A C 1
ATOM 1410 O O . GLU A 1 181 ? 24.357 -1.496 -7.385 1.00 88.81 181 GLU A O 1
ATOM 1415 N N . ALA A 1 182 ? 22.409 -2.548 -7.093 1.00 88.50 182 ALA A N 1
ATOM 1416 C CA . ALA A 1 182 ? 22.530 -3.343 -8.313 1.00 88.50 182 ALA A CA 1
ATOM 1417 C C . ALA A 1 182 ? 22.556 -2.468 -9.580 1.00 88.50 182 ALA A C 1
ATOM 1419 O O . ALA A 1 182 ? 23.406 -2.669 -10.454 1.00 88.50 182 ALA A O 1
ATOM 1420 N N . ARG A 1 183 ? 21.670 -1.466 -9.668 1.00 82.94 183 ARG A N 1
ATOM 1421 C CA . ARG A 1 183 ? 21.611 -0.529 -10.802 1.00 82.94 183 ARG A CA 1
ATOM 1422 C C . ARG A 1 183 ? 22.865 0.336 -10.892 1.00 82.94 183 ARG A C 1
ATOM 1424 O O . ARG A 1 183 ? 23.444 0.435 -11.969 1.00 82.94 183 ARG A O 1
ATOM 1431 N N . THR A 1 184 ? 23.345 0.882 -9.777 1.00 81.12 184 THR A N 1
ATOM 1432 C CA . THR A 1 184 ? 24.580 1.690 -9.755 1.00 81.12 184 THR A CA 1
ATOM 1433 C C . THR A 1 184 ? 25.814 0.867 -10.126 1.00 81.12 184 THR A C 1
ATOM 1435 O O . THR A 1 184 ? 26.708 1.356 -10.818 1.00 81.12 184 THR A O 1
ATOM 1438 N N . VAL A 1 185 ? 25.884 -0.407 -9.726 1.00 86.38 185 VAL A N 1
ATOM 1439 C CA . VAL A 1 185 ? 26.950 -1.313 -10.177 1.00 86.38 185 VAL A CA 1
ATOM 1440 C C . VAL A 1 185 ? 26.846 -1.566 -11.683 1.00 86.38 185 VAL A C 1
ATOM 1442 O O . VAL A 1 185 ? 27.858 -1.454 -12.379 1.00 86.38 185 VAL A O 1
ATOM 1445 N N . ALA A 1 186 ? 25.652 -1.855 -12.205 1.00 85.19 186 ALA A N 1
ATOM 1446 C CA . ALA A 1 186 ? 25.433 -2.047 -13.640 1.00 85.19 186 ALA A CA 1
ATOM 1447 C C . ALA A 1 186 ? 25.818 -0.798 -14.455 1.00 85.19 186 ALA A C 1
ATOM 1449 O O . ALA A 1 186 ? 26.524 -0.909 -15.458 1.00 85.19 186 ALA A O 1
ATOM 1450 N N . GLU A 1 187 ? 25.452 0.390 -13.978 1.00 82.56 187 GLU A N 1
ATOM 1451 C CA . GLU A 1 187 ? 25.818 1.676 -14.572 1.00 82.56 187 GLU A CA 1
ATOM 1452 C C . GLU A 1 187 ? 27.338 1.895 -14.560 1.00 82.56 187 GLU A C 1
ATOM 1454 O O . GLU A 1 187 ? 27.931 2.263 -15.575 1.00 82.56 187 GLU A O 1
ATOM 1459 N N . ARG A 1 188 ? 28.026 1.576 -13.456 1.00 85.19 188 ARG A N 1
ATOM 1460 C CA . ARG A 1 188 ? 29.499 1.621 -13.390 1.00 85.19 188 ARG A CA 1
ATOM 1461 C C . ARG A 1 188 ? 30.158 0.686 -14.405 1.00 85.19 188 ARG A C 1
ATOM 1463 O O . ARG A 1 188 ? 31.203 1.021 -14.963 1.00 85.19 188 ARG A O 1
ATOM 1470 N N . PHE A 1 189 ? 29.585 -0.489 -14.656 1.00 81.44 189 PHE A N 1
ATOM 1471 C CA . PHE A 1 189 ? 30.089 -1.390 -15.694 1.00 81.44 189 PHE A CA 1
ATOM 1472 C C . PHE A 1 189 ? 29.818 -0.853 -17.102 1.00 81.44 189 PHE A C 1
ATOM 1474 O O . PHE A 1 189 ? 30.724 -0.877 -17.940 1.00 81.44 189 PHE A O 1
ATOM 1481 N N . ALA A 1 190 ? 28.617 -0.332 -17.354 1.00 82.62 190 ALA A N 1
ATOM 1482 C CA . ALA A 1 190 ? 28.247 0.264 -18.633 1.00 82.62 190 ALA A CA 1
ATOM 1483 C C . ALA A 1 190 ? 29.127 1.480 -18.965 1.00 82.62 190 ALA A C 1
ATOM 1485 O O . ALA A 1 190 ? 29.714 1.532 -20.043 1.00 82.62 190 ALA A O 1
ATOM 1486 N N . THR A 1 191 ? 29.321 2.392 -18.013 1.00 82.81 191 THR A N 1
ATOM 1487 C CA . THR A 1 191 ? 30.179 3.580 -18.163 1.00 82.81 191 THR A CA 1
ATOM 1488 C C . THR A 1 191 ? 31.644 3.213 -18.386 1.00 82.81 191 THR A C 1
ATOM 1490 O O . THR A 1 191 ? 32.288 3.780 -19.266 1.00 82.81 191 THR A O 1
ATOM 1493 N N . ARG A 1 192 ? 32.195 2.226 -17.662 1.00 83.62 192 ARG A N 1
ATOM 1494 C CA . ARG A 1 192 ? 33.558 1.720 -17.928 1.00 83.62 192 ARG A CA 1
ATOM 1495 C C . ARG A 1 192 ? 33.690 1.170 -19.344 1.00 83.62 192 ARG A C 1
ATOM 1497 O O . ARG A 1 192 ? 34.694 1.422 -20.007 1.00 83.62 192 ARG A O 1
ATOM 1504 N N . ARG A 1 193 ? 32.684 0.425 -19.804 1.00 83.38 193 ARG A N 1
ATOM 1505 C CA . ARG A 1 193 ? 32.659 -0.144 -21.152 1.00 83.38 193 ARG A CA 1
ATOM 1506 C C . ARG A 1 193 ? 32.540 0.949 -22.216 1.00 83.38 193 ARG A C 1
ATOM 1508 O O . ARG A 1 193 ? 33.294 0.904 -23.182 1.00 83.38 193 ARG A O 1
ATOM 1515 N N . ALA A 1 194 ? 31.680 1.945 -22.012 1.00 81.81 194 ALA A N 1
ATOM 1516 C CA . ALA A 1 194 ? 31.540 3.108 -22.888 1.00 81.81 194 ALA A CA 1
ATOM 1517 C C . ALA A 1 194 ? 32.852 3.902 -22.986 1.00 81.81 194 ALA A C 1
ATOM 1519 O O . ALA A 1 194 ? 33.361 4.098 -24.084 1.00 81.81 194 ALA A O 1
ATOM 1520 N N . LYS A 1 195 ? 33.490 4.219 -21.850 1.00 80.56 195 LYS A N 1
ATOM 1521 C CA . LYS A 1 195 ? 34.802 4.893 -21.810 1.00 80.56 195 LYS A CA 1
ATOM 1522 C C . LYS A 1 195 ? 35.892 4.102 -22.541 1.00 80.56 195 LYS A C 1
ATOM 1524 O O . LYS A 1 195 ? 36.732 4.686 -23.223 1.00 80.56 195 LYS A O 1
ATOM 1529 N N . ALA A 1 196 ? 35.895 2.773 -22.417 1.00 83.31 196 ALA A N 1
ATOM 1530 C CA . ALA A 1 196 ? 36.832 1.917 -23.144 1.00 83.31 196 ALA A CA 1
ATOM 1531 C C . ALA A 1 196 ? 36.573 1.930 -24.661 1.00 83.31 196 ALA A C 1
ATOM 1533 O O . ALA A 1 196 ? 37.528 1.977 -25.436 1.00 83.31 196 ALA A O 1
ATOM 1534 N N . PHE A 1 197 ? 35.305 1.927 -25.083 1.00 80.19 197 PHE A N 1
ATOM 1535 C CA . PHE A 1 197 ? 34.930 2.055 -26.491 1.00 80.19 197 PHE A CA 1
ATOM 1536 C C . PHE A 1 197 ? 35.286 3.423 -27.069 1.00 80.19 197 PHE A C 1
ATOM 1538 O O . PHE A 1 197 ? 35.89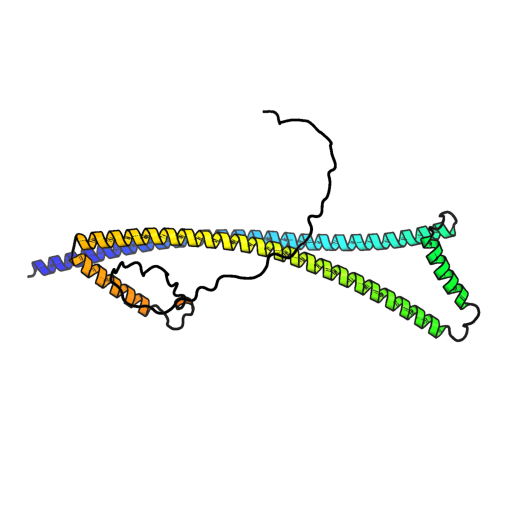6 3.476 -28.132 1.00 80.19 197 PHE A O 1
ATOM 1545 N N . GLU A 1 198 ? 34.983 4.513 -26.365 1.00 78.75 198 GLU A N 1
ATOM 1546 C CA . GLU A 1 198 ? 35.381 5.861 -26.775 1.00 78.75 198 GLU A CA 1
ATOM 1547 C C . GLU A 1 198 ? 36.892 5.963 -26.953 1.00 78.75 198 GLU A C 1
ATOM 1549 O O . GLU A 1 198 ? 37.362 6.467 -27.969 1.00 78.75 198 GLU A O 1
ATOM 1554 N N . LYS A 1 199 ? 37.672 5.440 -26.000 1.00 81.50 199 LYS A N 1
ATOM 1555 C CA . LYS A 1 199 ? 39.131 5.424 -26.111 1.00 81.50 199 LYS A CA 1
ATOM 1556 C C . LYS A 1 199 ? 39.595 4.625 -27.332 1.00 81.50 199 LYS A C 1
ATOM 1558 O O . LYS A 1 199 ? 40.412 5.120 -28.099 1.00 81.50 199 LYS A O 1
ATOM 1563 N N . ALA A 1 200 ? 39.037 3.434 -27.551 1.00 81.25 200 ALA A N 1
ATOM 1564 C CA . ALA A 1 200 ? 39.373 2.606 -28.707 1.00 81.25 200 ALA A CA 1
ATOM 1565 C C . ALA A 1 200 ? 39.012 3.273 -30.047 1.00 81.25 200 ALA A C 1
ATOM 1567 O O . ALA A 1 200 ? 39.733 3.086 -31.023 1.00 81.25 200 ALA A O 1
ATOM 1568 N N . LEU A 1 201 ? 37.924 4.050 -30.102 1.00 77.56 201 LEU A N 1
ATOM 1569 C CA . LEU A 1 201 ? 37.535 4.835 -31.278 1.00 77.56 201 LEU A CA 1
ATOM 1570 C C . LEU A 1 201 ? 38.483 6.016 -31.511 1.00 77.56 201 LEU A C 1
ATOM 1572 O O . LEU A 1 201 ? 38.922 6.220 -32.640 1.00 77.56 201 LEU A O 1
ATOM 1576 N N . ARG A 1 202 ? 38.853 6.747 -30.451 1.00 76.75 202 ARG A N 1
ATOM 1577 C CA . ARG A 1 202 ? 39.823 7.854 -30.528 1.00 76.75 202 ARG A CA 1
ATOM 1578 C C . ARG A 1 202 ? 41.208 7.383 -30.980 1.00 76.75 202 ARG A C 1
ATOM 1580 O O . ARG A 1 202 ? 41.848 8.075 -31.764 1.00 76.75 202 ARG A O 1
ATOM 1587 N N . ASP A 1 203 ? 41.644 6.208 -30.522 1.00 78.94 203 ASP A N 1
ATOM 1588 C CA . ASP A 1 203 ? 42.938 5.619 -30.892 1.00 78.94 203 ASP A CA 1
ATOM 1589 C C . ASP A 1 203 ? 42.957 5.098 -32.348 1.00 78.94 203 ASP A C 1
ATOM 1591 O O . ASP A 1 203 ? 44.031 4.971 -32.938 1.00 78.94 203 ASP A O 1
ATOM 1595 N N . ARG A 1 204 ? 41.788 4.793 -32.939 1.00 79.12 204 ARG A N 1
ATOM 1596 C CA . ARG A 1 204 ? 41.659 4.289 -34.320 1.00 79.12 204 ARG A CA 1
ATOM 1597 C C . ARG A 1 204 ? 41.443 5.387 -35.359 1.00 79.12 204 ARG A C 1
ATOM 1599 O O . ARG A 1 204 ? 42.074 5.320 -36.407 1.00 79.12 204 ARG A O 1
ATOM 1606 N N . ASP A 1 205 ? 40.583 6.365 -35.072 1.00 76.31 205 ASP A N 1
ATOM 1607 C CA . ASP A 1 205 ? 40.189 7.420 -36.011 1.00 76.31 205 ASP A CA 1
ATOM 1608 C C . ASP A 1 205 ? 40.138 8.796 -35.322 1.00 76.31 205 ASP A C 1
ATOM 1610 O O . ASP A 1 205 ? 39.240 9.107 -34.537 1.00 76.31 205 ASP A O 1
ATOM 1614 N N . ALA A 1 206 ? 41.080 9.678 -35.671 1.00 72.81 206 ALA A N 1
ATOM 1615 C CA . ALA A 1 206 ? 41.167 11.028 -35.101 1.00 72.81 206 ALA A CA 1
ATOM 1616 C C . ALA A 1 206 ? 39.942 11.908 -35.429 1.00 72.81 206 ALA A C 1
ATOM 1618 O O . ALA A 1 206 ? 39.589 12.802 -34.663 1.00 72.81 206 ALA A O 1
ATOM 1619 N N . THR A 1 207 ? 39.258 11.645 -36.544 1.00 74.12 207 THR A N 1
ATOM 1620 C CA . THR A 1 207 ? 38.010 12.323 -36.933 1.00 74.12 207 THR A CA 1
ATOM 1621 C C . THR A 1 207 ? 36.810 11.861 -36.103 1.00 74.12 207 THR A C 1
ATOM 1623 O O . THR A 1 207 ? 35.931 12.672 -35.811 1.00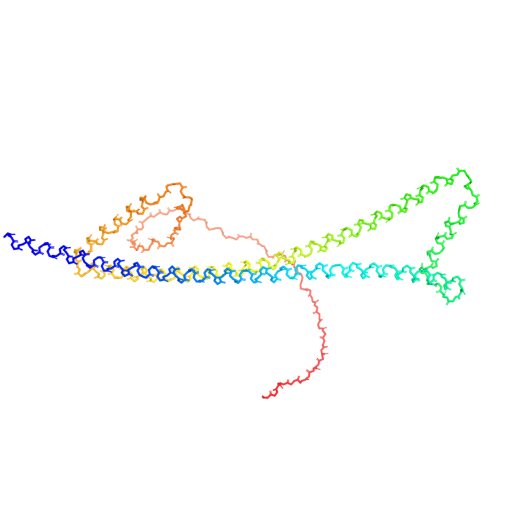 74.12 207 THR A O 1
ATOM 1626 N N . ALA A 1 208 ? 36.796 10.603 -35.645 1.00 69.44 208 ALA A N 1
ATOM 1627 C CA . ALA A 1 208 ? 35.778 10.092 -34.727 1.00 69.44 208 ALA A CA 1
ATOM 1628 C C . ALA A 1 208 ? 35.896 10.737 -33.335 1.00 69.44 208 ALA A C 1
ATOM 1630 O O . ALA A 1 208 ? 34.885 10.983 -32.683 1.00 69.44 208 ALA A O 1
ATOM 1631 N N . ALA A 1 209 ? 37.112 11.093 -32.906 1.00 67.50 209 ALA A N 1
ATOM 1632 C CA . ALA A 1 209 ? 37.338 11.836 -31.666 1.00 67.50 209 ALA A CA 1
ATOM 1633 C C . ALA A 1 209 ? 36.687 13.231 -31.683 1.00 67.50 209 ALA A C 1
ATOM 1635 O O . ALA A 1 209 ? 36.067 13.631 -30.700 1.00 67.50 209 ALA A O 1
ATOM 1636 N N . VAL A 1 210 ? 36.802 13.946 -32.809 1.00 73.69 210 VAL A N 1
ATOM 1637 C CA . VAL A 1 210 ? 36.203 15.278 -33.001 1.00 73.69 210 VAL A CA 1
ATOM 1638 C C . VAL A 1 210 ? 34.677 15.190 -33.079 1.00 73.69 210 VAL A C 1
ATOM 1640 O O . VAL A 1 210 ? 33.991 16.013 -32.482 1.00 73.69 210 VAL A O 1
ATOM 1643 N N . ALA A 1 211 ? 34.138 14.172 -33.757 1.00 77.50 211 ALA A N 1
ATOM 1644 C CA . ALA A 1 211 ? 32.695 13.945 -33.831 1.00 77.50 211 ALA A CA 1
ATOM 1645 C C . ALA A 1 211 ? 32.084 13.574 -32.468 1.00 77.50 211 ALA A C 1
ATOM 1647 O O . ALA A 1 211 ? 31.012 14.067 -32.134 1.00 77.50 211 ALA A O 1
ATOM 1648 N N . LEU A 1 212 ? 32.777 12.759 -31.661 1.00 73.31 212 LEU A N 1
ATOM 1649 C CA . LEU A 1 212 ? 32.346 12.433 -30.297 1.00 73.31 212 LEU A CA 1
ATOM 1650 C C . LEU A 1 212 ? 32.355 13.664 -29.386 1.00 73.31 212 LEU A C 1
ATOM 1652 O O . LEU A 1 212 ? 31.397 13.857 -28.654 1.00 73.31 212 LEU A O 1
ATOM 1656 N N . ALA A 1 213 ? 33.385 14.514 -29.463 1.00 75.00 213 ALA A N 1
ATOM 1657 C CA . ALA A 1 213 ? 33.435 15.758 -28.689 1.00 75.00 213 ALA A CA 1
ATOM 1658 C C . ALA A 1 213 ? 32.313 16.737 -29.085 1.00 75.00 213 ALA A C 1
ATOM 1660 O O . ALA A 1 213 ? 31.657 17.322 -28.231 1.00 75.00 213 ALA A O 1
ATOM 1661 N N . ALA A 1 214 ? 32.033 16.867 -30.386 1.00 79.19 214 ALA A N 1
ATOM 1662 C CA . ALA A 1 214 ? 30.919 17.684 -30.860 1.00 79.19 214 ALA A CA 1
ATOM 1663 C C . ALA A 1 214 ? 29.550 17.120 -30.432 1.00 79.19 214 ALA A C 1
ATOM 1665 O O . ALA A 1 214 ? 28.625 17.886 -30.170 1.00 79.19 214 ALA A O 1
ATOM 1666 N N . ALA A 1 215 ? 29.413 15.792 -30.355 1.00 78.62 215 ALA A N 1
ATOM 1667 C CA . ALA A 1 215 ? 28.195 15.139 -29.884 1.00 78.62 215 ALA A CA 1
ATOM 1668 C C . ALA A 1 215 ? 27.982 15.324 -28.373 1.00 78.62 215 ALA A C 1
ATOM 1670 O O . ALA A 1 215 ? 26.858 15.599 -27.967 1.00 78.62 215 ALA A O 1
ATOM 1671 N N . THR A 1 216 ? 29.039 15.243 -27.556 1.00 77.38 216 THR A N 1
ATOM 1672 C CA . THR A 1 216 ? 28.943 15.502 -26.109 1.00 77.38 216 THR A CA 1
ATOM 1673 C C . THR A 1 216 ? 28.606 16.962 -25.817 1.00 77.38 216 THR A C 1
ATOM 1675 O O . THR A 1 216 ? 27.732 17.226 -24.999 1.00 77.38 216 THR A O 1
ATOM 1678 N N . ASP A 1 217 ? 29.201 17.913 -26.545 1.00 77.44 217 ASP A N 1
ATOM 1679 C CA . ASP A 1 217 ? 28.868 19.338 -26.405 1.00 77.44 217 ASP A CA 1
ATOM 1680 C C . ASP A 1 217 ? 27.405 19.619 -26.814 1.00 77.44 217 ASP A C 1
ATOM 1682 O O . ASP A 1 217 ? 26.698 20.420 -26.194 1.00 77.44 217 ASP A O 1
ATOM 1686 N N . ALA A 1 218 ? 26.910 18.937 -27.853 1.00 77.50 218 ALA A N 1
ATOM 1687 C CA . ALA A 1 218 ? 25.510 19.021 -28.266 1.00 77.50 218 ALA A CA 1
ATOM 1688 C C . ALA A 1 218 ? 24.557 18.408 -27.222 1.00 77.50 218 ALA A C 1
ATOM 1690 O O . ALA A 1 218 ? 23.476 18.939 -26.982 1.00 77.50 218 ALA A O 1
ATOM 1691 N N . GLU A 1 219 ? 24.949 17.315 -26.570 1.00 77.38 219 GLU A N 1
ATOM 1692 C CA . GLU A 1 219 ? 24.167 16.694 -25.500 1.00 77.38 219 GLU A CA 1
ATOM 1693 C C . GLU A 1 219 ? 24.103 17.588 -24.252 1.00 77.38 219 GLU A C 1
ATOM 1695 O O . GLU A 1 219 ? 23.015 17.830 -23.732 1.00 77.38 219 GLU A O 1
ATOM 1700 N N . GLU A 1 220 ? 25.228 18.159 -23.814 1.00 75.31 220 GLU A N 1
ATOM 1701 C CA . GLU A 1 220 ? 25.277 19.079 -22.668 1.00 75.31 220 GLU A CA 1
ATOM 1702 C C . GLU A 1 220 ? 24.442 20.343 -22.905 1.00 75.31 220 GLU A C 1
ATOM 1704 O O . GLU A 1 220 ? 23.733 20.810 -22.010 1.00 75.31 220 GLU A O 1
ATOM 1709 N N . THR A 1 221 ? 24.467 20.877 -24.127 1.00 74.69 221 THR A N 1
ATOM 1710 C CA . THR A 1 221 ? 23.641 22.036 -24.496 1.00 74.69 221 THR A CA 1
ATOM 1711 C C . THR A 1 221 ? 22.150 21.699 -24.550 1.00 74.69 221 THR A C 1
ATOM 1713 O O . THR A 1 221 ? 21.330 22.515 -24.121 1.00 74.69 221 THR A O 1
ATOM 1716 N N . LEU A 1 222 ? 21.777 20.494 -24.995 1.00 72.25 222 LEU A N 1
ATOM 1717 C CA . LEU A 1 222 ? 20.393 20.016 -24.944 1.00 72.25 222 LEU A CA 1
ATOM 1718 C C . LEU A 1 222 ? 19.926 19.779 -23.505 1.00 72.25 222 LEU A C 1
ATOM 1720 O O . LEU A 1 222 ? 18.839 20.230 -23.145 1.00 72.25 222 LEU A O 1
ATOM 1724 N N . LEU A 1 223 ? 20.746 19.155 -22.660 1.00 70.81 223 LEU A N 1
ATOM 1725 C CA . LEU A 1 223 ? 20.438 18.946 -21.244 1.00 70.81 223 LEU A CA 1
ATOM 1726 C C . LEU A 1 223 ? 20.264 20.277 -20.504 1.00 70.81 223 LEU A C 1
ATOM 1728 O O . LEU A 1 223 ? 19.286 20.437 -19.779 1.00 70.81 223 LEU A O 1
ATOM 1732 N N . ALA A 1 224 ? 21.132 21.259 -20.759 1.00 68.69 224 ALA A N 1
ATOM 1733 C CA . ALA A 1 224 ? 21.003 22.608 -20.210 1.00 68.69 224 ALA A CA 1
ATOM 1734 C C . ALA A 1 224 ? 19.738 23.342 -20.699 1.00 68.69 224 ALA A C 1
ATOM 1736 O O . ALA A 1 224 ? 19.187 24.177 -19.983 1.00 68.69 224 ALA A O 1
ATOM 1737 N N . SER A 1 225 ? 19.265 23.040 -21.914 1.00 68.94 225 SER A N 1
ATOM 1738 C CA . SER A 1 225 ? 18.022 23.606 -22.456 1.00 68.94 225 SER A CA 1
ATOM 1739 C C . SER A 1 225 ? 16.753 22.948 -21.900 1.00 68.94 225 SER A C 1
ATOM 1741 O O . SER A 1 225 ? 15.704 23.587 -21.856 1.00 68.94 225 SER A O 1
ATOM 1743 N N . LEU A 1 226 ? 16.851 21.684 -21.478 1.00 64.25 226 LEU A N 1
ATOM 1744 C CA . LEU A 1 226 ? 15.749 20.892 -20.924 1.00 64.25 226 LEU A CA 1
ATOM 1745 C C . LEU A 1 226 ? 15.660 20.989 -19.395 1.00 64.25 226 LEU A C 1
ATOM 1747 O O . LEU A 1 226 ? 14.607 20.700 -18.830 1.00 64.25 226 LEU A O 1
ATOM 1751 N N . SER A 1 227 ? 16.736 21.397 -18.719 1.00 61.62 227 SER A N 1
ATOM 1752 C CA . SER A 1 227 ? 16.736 21.649 -17.279 1.00 61.62 227 SER A CA 1
ATOM 1753 C C . SER A 1 227 ? 15.973 22.935 -16.949 1.00 61.62 227 SER A C 1
ATOM 1755 O O . SER A 1 227 ? 16.451 24.036 -17.227 1.00 61.62 227 SER A O 1
ATOM 1757 N N . ASP A 1 228 ? 14.795 22.800 -16.338 1.00 59.50 228 ASP A N 1
ATOM 1758 C CA . ASP A 1 228 ? 14.020 23.929 -15.819 1.00 59.50 228 ASP A CA 1
ATOM 1759 C C . ASP A 1 228 ? 14.690 24.462 -14.532 1.00 59.50 228 ASP A C 1
ATOM 1761 O O . ASP A 1 228 ? 14.804 23.726 -13.545 1.00 59.50 228 ASP A O 1
ATOM 1765 N N . PRO A 1 229 ? 15.155 25.727 -14.489 1.00 61.44 229 PRO A N 1
ATOM 1766 C CA . PRO A 1 229 ? 15.878 26.280 -13.339 1.00 61.44 229 PRO A CA 1
ATOM 1767 C C . PRO A 1 229 ? 15.050 26.355 -12.042 1.00 61.44 229 PRO A C 1
ATOM 1769 O O . PRO A 1 229 ? 15.613 26.643 -10.983 1.00 61.44 229 PRO A O 1
ATOM 1772 N N . ASN A 1 230 ? 13.738 26.101 -12.104 1.00 57.53 230 ASN A N 1
ATOM 1773 C CA . ASN A 1 230 ? 12.841 26.067 -10.948 1.00 57.53 230 ASN A CA 1
ATOM 1774 C C . ASN A 1 230 ? 12.437 24.652 -10.489 1.00 57.53 230 ASN A C 1
ATOM 1776 O O . ASN A 1 230 ? 11.683 24.541 -9.520 1.00 57.53 230 ASN A O 1
ATOM 1780 N N . ASP A 1 231 ? 12.927 23.581 -11.122 1.00 54.41 231 ASP A N 1
ATOM 1781 C CA . ASP A 1 231 ? 12.589 22.208 -10.727 1.00 54.41 231 ASP A CA 1
ATOM 1782 C C . ASP A 1 231 ? 13.430 21.746 -9.509 1.00 54.41 231 ASP A C 1
ATOM 1784 O O . ASP A 1 231 ? 14.663 21.659 -9.592 1.00 54.41 231 ASP A O 1
ATOM 1788 N N . PRO A 1 232 ? 12.815 21.439 -8.345 1.00 52.66 232 PRO A N 1
ATOM 1789 C CA . PRO A 1 232 ? 13.536 21.013 -7.145 1.00 52.66 232 PRO A CA 1
ATOM 1790 C C . PRO A 1 232 ? 14.278 19.675 -7.300 1.00 52.66 232 PRO A C 1
ATOM 1792 O O . PRO A 1 232 ? 15.198 19.413 -6.521 1.00 52.66 232 PRO A O 1
ATOM 1795 N N . VAL A 1 233 ? 13.933 18.842 -8.290 1.00 52.97 233 VAL A N 1
ATOM 1796 C CA . VAL A 1 233 ? 14.613 17.558 -8.547 1.00 52.97 233 VAL A CA 1
ATOM 1797 C C . VAL A 1 233 ? 15.987 17.771 -9.197 1.00 52.97 233 VAL A C 1
ATOM 1799 O O . VAL A 1 233 ? 16.936 17.050 -8.885 1.00 52.97 233 VAL A O 1
ATOM 1802 N N . SER A 1 234 ? 16.154 18.834 -9.993 1.00 50.00 234 SER A N 1
ATOM 1803 C CA . SER A 1 234 ? 17.420 19.174 -10.665 1.00 50.00 234 SER A CA 1
ATOM 1804 C C . SER A 1 234 ? 18.532 19.634 -9.704 1.00 50.00 234 SER A C 1
ATOM 1806 O O . SER A 1 234 ? 19.681 19.800 -10.116 1.00 50.00 234 SER A O 1
ATOM 1808 N N . ARG A 1 235 ? 18.218 19.857 -8.420 1.00 49.28 235 ARG A N 1
ATOM 1809 C CA . ARG A 1 235 ? 19.167 20.317 -7.390 1.00 49.28 235 ARG A CA 1
ATOM 1810 C C . ARG A 1 235 ? 19.836 19.189 -6.607 1.00 49.28 235 ARG A C 1
ATOM 1812 O O . ARG A 1 235 ? 20.736 19.465 -5.813 1.00 49.28 235 ARG A O 1
ATOM 1819 N N . VAL A 1 236 ? 19.431 17.936 -6.817 1.00 45.06 236 VAL A N 1
ATOM 1820 C CA . VAL A 1 236 ? 20.076 16.778 -6.186 1.00 45.06 236 VAL A CA 1
ATOM 1821 C C . VAL A 1 236 ? 21.279 16.366 -7.028 1.00 45.06 236 VAL A C 1
ATOM 1823 O O . VAL A 1 236 ? 21.273 15.373 -7.749 1.00 45.06 236 VAL A O 1
ATOM 1826 N N . VAL A 1 237 ? 22.342 17.162 -6.937 1.00 47.59 237 VAL A N 1
ATOM 1827 C CA . VAL A 1 237 ? 23.663 16.753 -7.408 1.00 47.59 237 VAL A CA 1
ATOM 1828 C C . VAL A 1 237 ? 24.183 15.729 -6.405 1.00 47.59 237 VAL A C 1
ATOM 1830 O O . VAL A 1 237 ? 24.655 16.087 -5.325 1.00 47.59 237 VAL A O 1
ATOM 1833 N N . PHE A 1 238 ? 24.094 14.443 -6.742 1.00 42.66 238 PHE A N 1
ATOM 1834 C CA . PHE A 1 238 ? 24.950 13.449 -6.106 1.00 42.66 238 PHE A CA 1
ATOM 1835 C C . PHE A 1 238 ? 26.384 13.808 -6.483 1.00 42.66 238 PHE A C 1
ATOM 1837 O O . PHE A 1 238 ? 26.808 13.545 -7.601 1.00 42.66 238 PHE A O 1
ATOM 1844 N N . GLN A 1 239 ? 27.119 14.453 -5.577 1.00 36.09 239 GLN A N 1
ATOM 1845 C CA . GLN A 1 239 ? 28.564 14.585 -5.712 1.00 36.09 239 GLN A CA 1
ATOM 1846 C C . GLN A 1 239 ? 29.161 13.176 -5.620 1.00 36.09 239 GLN A C 1
ATOM 1848 O O . GLN A 1 239 ? 29.078 12.560 -4.553 1.00 36.09 239 GLN A O 1
ATOM 1853 N N . PRO A 1 240 ? 29.765 12.627 -6.689 1.00 42.94 240 PRO A N 1
ATOM 1854 C CA . PRO A 1 240 ? 30.604 11.464 -6.525 1.00 42.94 240 PRO A CA 1
ATOM 1855 C C . PRO A 1 240 ? 31.884 11.951 -5.841 1.00 42.94 240 PRO A C 1
ATOM 1857 O O . PRO A 1 240 ? 32.792 12.480 -6.480 1.00 42.94 240 PRO A O 1
ATOM 1860 N N . GLU A 1 241 ? 31.981 11.783 -4.523 1.00 44.16 241 GLU A N 1
ATOM 1861 C CA . GLU A 1 241 ? 33.289 11.738 -3.874 1.00 44.16 241 GLU A CA 1
ATOM 1862 C C . GLU A 1 241 ? 34.052 10.565 -4.501 1.00 44.16 241 GLU A C 1
ATOM 1864 O O . GLU A 1 241 ? 33.813 9.431 -4.103 1.00 44.16 241 GLU A O 1
ATOM 1869 N N . ASN A 1 242 ? 34.831 10.803 -5.571 1.00 44.88 242 ASN A N 1
ATOM 1870 C CA . ASN A 1 242 ? 35.975 9.998 -6.045 1.00 44.88 242 ASN A CA 1
ATOM 1871 C C . ASN A 1 242 ? 36.534 10.462 -7.416 1.00 44.88 242 ASN A C 1
ATOM 1873 O O . ASN A 1 242 ? 36.880 9.628 -8.250 1.00 44.88 242 ASN A O 1
ATOM 1877 N N . GLU A 1 243 ? 36.692 11.769 -7.663 1.00 45.22 243 GLU A N 1
ATOM 1878 C CA . GLU A 1 243 ? 37.425 12.259 -8.855 1.00 45.22 243 GLU A CA 1
ATOM 1879 C C . GLU A 1 243 ? 38.777 12.937 -8.558 1.00 45.22 243 GLU A C 1
ATOM 1881 O O . GLU A 1 243 ? 39.425 13.447 -9.463 1.00 45.22 243 GLU A O 1
ATOM 1886 N N . ASN A 1 244 ? 39.307 12.836 -7.333 1.00 42.53 244 ASN A N 1
ATOM 1887 C CA . ASN A 1 244 ? 40.671 13.300 -7.013 1.00 42.53 244 ASN A CA 1
ATOM 1888 C C . ASN A 1 244 ? 41.700 12.157 -6.991 1.00 42.53 244 ASN A C 1
ATOM 1890 O O . ASN A 1 244 ? 42.526 12.046 -6.089 1.00 42.53 244 ASN A O 1
ATOM 1894 N N . GLY A 1 245 ? 41.646 11.292 -8.004 1.00 38.19 245 GLY A N 1
ATOM 1895 C CA . GLY A 1 245 ? 42.610 10.217 -8.243 1.00 38.19 245 GLY A CA 1
ATOM 1896 C C . GLY A 1 245 ? 43.681 10.584 -9.273 1.00 38.19 245 GLY A C 1
ATOM 1897 O O . GLY A 1 245 ? 43.995 9.757 -10.123 1.00 38.19 245 GLY A O 1
ATOM 1898 N N . ALA A 1 246 ? 44.215 11.808 -9.246 1.00 34.97 246 ALA A N 1
ATOM 1899 C CA . ALA A 1 246 ? 45.349 12.204 -10.079 1.00 34.97 246 ALA A CA 1
ATOM 1900 C C . ALA A 1 246 ? 46.612 12.319 -9.216 1.00 34.97 246 ALA A C 1
ATOM 1902 O O . ALA A 1 246 ? 46.779 13.232 -8.411 1.00 34.97 246 ALA A O 1
ATOM 1903 N N . PHE A 1 247 ? 47.495 11.343 -9.398 1.00 36.59 247 PHE A N 1
ATOM 1904 C CA . PHE A 1 247 ? 48.850 11.299 -8.869 1.00 36.59 247 PHE A CA 1
ATOM 1905 C C . PHE A 1 247 ? 49.625 12.548 -9.326 1.00 36.59 247 PHE A C 1
ATOM 1907 O O . PHE A 1 247 ? 49.996 12.651 -10.493 1.00 36.59 247 PHE A O 1
ATOM 1914 N N . VAL A 1 248 ? 49.880 13.499 -8.421 1.00 36.97 248 VAL A N 1
ATOM 1915 C CA . VAL A 1 248 ? 50.887 14.550 -8.626 1.00 36.97 248 VAL A CA 1
ATOM 1916 C C . VAL A 1 248 ? 51.818 14.577 -7.423 1.00 36.97 248 VAL A C 1
ATOM 1918 O O . VAL A 1 248 ? 51.555 15.168 -6.378 1.00 36.97 248 VAL A O 1
ATOM 1921 N N . GLU A 1 249 ? 52.934 13.890 -7.610 1.00 47.06 249 GLU A N 1
ATOM 1922 C CA . GLU A 1 249 ? 54.152 14.004 -6.830 1.00 47.06 249 GLU A CA 1
ATOM 1923 C C . GLU A 1 249 ? 54.796 15.381 -7.073 1.00 47.06 249 GLU A C 1
ATOM 1925 O O . GLU A 1 249 ? 55.147 15.711 -8.206 1.00 47.06 249 GLU A O 1
ATOM 1930 N N . LYS A 1 250 ? 54.902 16.184 -6.005 1.00 37.22 250 LYS A N 1
ATOM 1931 C CA . LYS A 1 250 ? 55.848 17.294 -5.723 1.00 37.22 250 LYS A CA 1
ATOM 1932 C C . LYS A 1 250 ? 55.358 17.911 -4.402 1.00 37.22 250 LYS A C 1
ATOM 1934 O O . LYS A 1 250 ? 54.256 18.427 -4.343 1.00 37.22 250 LYS A O 1
ATOM 1939 N N . GLY A 1 251 ? 56.022 17.804 -3.256 1.00 31.11 251 GLY A N 1
ATOM 1940 C CA . GLY A 1 251 ? 57.432 18.074 -2.999 1.00 31.11 251 GLY A CA 1
ATOM 1941 C C . GLY A 1 251 ? 57.530 19.286 -2.055 1.00 31.11 251 GLY A C 1
ATOM 1942 O O . GLY A 1 251 ? 57.586 20.409 -2.527 1.00 31.11 251 GLY A O 1
ATOM 1943 N N . ASN A 1 252 ? 57.493 19.017 -0.741 1.00 30.98 252 ASN A N 1
ATOM 1944 C CA . ASN A 1 252 ? 57.961 19.797 0.425 1.00 30.98 252 ASN A CA 1
ATOM 1945 C C . ASN A 1 252 ? 57.993 21.344 0.398 1.00 30.98 252 ASN A C 1
ATOM 1947 O O . ASN A 1 252 ? 58.820 21.928 -0.292 1.00 30.98 252 ASN A O 1
ATOM 1951 N N . ALA A 1 253 ? 57.334 21.977 1.387 1.00 35.03 253 ALA A N 1
ATOM 1952 C CA . ALA A 1 253 ? 58.032 22.578 2.544 1.00 35.03 253 ALA A CA 1
ATOM 1953 C C . ALA A 1 253 ? 57.095 23.232 3.596 1.00 35.03 253 ALA A C 1
ATOM 1955 O O . ALA A 1 253 ? 56.381 24.178 3.292 1.00 35.03 253 ALA A O 1
ATOM 1956 N N . LYS A 1 254 ? 57.289 22.786 4.855 1.00 36.69 254 LYS A N 1
ATOM 1957 C CA . LYS A 1 254 ? 57.218 23.506 6.157 1.00 36.69 254 LYS A CA 1
ATOM 1958 C C . LYS A 1 254 ? 55.825 23.906 6.686 1.00 36.69 254 LYS A C 1
ATOM 1960 O O . LYS A 1 254 ? 55.240 24.881 6.249 1.00 36.69 254 LYS A O 1
ATOM 1965 N N . SER A 1 255 ? 55.203 23.105 7.559 1.00 36.00 255 SER A N 1
ATOM 1966 C CA . SER A 1 255 ? 55.433 22.930 9.018 1.00 36.00 255 SER A CA 1
ATOM 1967 C C . SER A 1 255 ? 54.925 24.084 9.894 1.00 36.00 255 SER A C 1
ATOM 1969 O O . SER A 1 255 ? 55.454 25.182 9.783 1.00 36.00 255 SER A O 1
ATOM 1971 N N . VAL A 1 256 ? 53.967 23.760 10.778 1.00 34.62 256 VAL A N 1
ATOM 1972 C CA . VAL A 1 256 ? 53.656 24.201 12.169 1.00 34.62 256 VAL A CA 1
ATOM 1973 C C . VAL A 1 256 ? 52.154 23.874 12.342 1.00 34.62 256 VAL A C 1
ATOM 1975 O O . VAL A 1 256 ? 51.358 24.272 11.509 1.00 34.62 256 VAL A O 1
ATOM 1978 N N . GLY A 1 257 ? 51.649 23.120 13.314 1.00 31.31 257 GLY A N 1
ATOM 1979 C CA . GLY A 1 257 ? 52.210 22.550 14.526 1.00 31.31 257 GLY A CA 1
ATOM 1980 C C . GLY A 1 257 ? 51.256 21.473 15.062 1.00 31.31 257 GLY A C 1
ATOM 1981 O O . GLY A 1 257 ? 50.045 21.526 14.866 1.00 31.31 257 GLY A O 1
ATOM 1982 N N . ALA A 1 258 ? 51.835 20.462 15.698 1.00 37.06 258 ALA A N 1
ATOM 1983 C CA . ALA A 1 258 ? 51.133 19.354 16.321 1.00 37.06 258 ALA A CA 1
ATOM 1984 C C . ALA A 1 258 ? 50.400 19.789 17.598 1.00 37.06 258 ALA A C 1
ATOM 1986 O O . ALA A 1 258 ? 51.005 20.459 18.427 1.00 37.06 258 ALA A O 1
ATOM 1987 N N . VAL A 1 259 ? 49.183 19.282 17.819 1.00 32.78 259 VAL A N 1
ATOM 1988 C CA . VAL A 1 259 ? 48.715 18.865 19.153 1.00 32.78 259 VAL A CA 1
ATOM 1989 C C . VAL A 1 259 ? 47.869 17.603 18.990 1.00 32.78 259 VAL A C 1
ATOM 1991 O O . VAL A 1 259 ? 46.689 17.644 18.658 1.00 32.78 259 VAL A O 1
ATOM 1994 N N . ALA A 1 260 ? 48.502 16.460 19.243 1.00 37.69 260 ALA A N 1
ATOM 1995 C CA . ALA A 1 260 ? 47.816 15.250 19.657 1.00 37.69 260 ALA A CA 1
ATOM 1996 C C . ALA A 1 260 ? 47.529 15.369 21.161 1.00 37.69 260 ALA A C 1
ATOM 1998 O O . ALA A 1 260 ? 48.461 15.470 21.957 1.00 37.69 260 ALA A O 1
ATOM 1999 N N . ALA A 1 261 ? 46.260 15.323 21.558 1.00 33.09 261 ALA A N 1
ATOM 2000 C CA . ALA A 1 261 ? 45.873 15.121 22.948 1.00 33.09 261 ALA A CA 1
ATOM 2001 C C . ALA A 1 261 ? 45.360 13.685 23.111 1.00 33.09 261 ALA A C 1
ATOM 2003 O O . ALA A 1 261 ? 44.245 13.350 22.719 1.00 33.09 261 ALA A O 1
ATOM 2004 N N . ARG A 1 262 ? 46.195 12.824 23.701 1.00 35.38 262 ARG A N 1
ATOM 2005 C CA . ARG A 1 262 ? 45.750 11.605 24.384 1.00 35.38 262 ARG A CA 1
ATOM 2006 C C . ARG A 1 262 ? 45.907 11.798 25.893 1.00 35.38 262 ARG A C 1
ATOM 2008 O O . ARG A 1 262 ? 46.935 12.296 26.337 1.00 35.38 262 ARG A O 1
ATOM 2015 N N . SER A 1 263 ? 44.963 11.198 26.623 1.00 34.59 263 SER A N 1
ATOM 2016 C CA . SER A 1 263 ? 45.113 10.607 27.965 1.00 34.59 263 SER A CA 1
ATOM 2017 C C . SER A 1 263 ? 44.916 11.513 29.192 1.00 34.59 263 SER A C 1
ATOM 2019 O O . SER A 1 263 ? 45.767 12.342 29.497 1.00 34.59 263 SER A O 1
ATOM 2021 N N . ARG A 1 264 ? 43.844 11.254 29.970 1.00 36.75 264 ARG A N 1
ATOM 2022 C CA . ARG A 1 264 ? 43.884 10.591 31.305 1.00 36.75 264 ARG A CA 1
ATOM 2023 C C . ARG A 1 264 ? 42.550 10.719 32.077 1.00 36.75 264 ARG A C 1
ATOM 2025 O O . ARG A 1 264 ? 42.138 11.832 32.382 1.00 36.75 264 ARG A O 1
ATOM 2032 N N . ARG A 1 265 ? 41.942 9.578 32.445 1.00 32.66 265 ARG A N 1
ATOM 2033 C CA . ARG A 1 265 ? 41.088 9.302 33.640 1.00 32.66 265 ARG A CA 1
ATOM 2034 C C . ARG A 1 265 ? 40.476 7.899 33.479 1.00 32.66 265 ARG A C 1
ATOM 2036 O O . ARG A 1 265 ? 39.990 7.618 32.394 1.00 32.66 265 ARG A O 1
ATOM 2043 N N . ASP A 1 266 ? 40.390 6.971 34.428 1.00 39.03 266 ASP A N 1
ATOM 2044 C CA . ASP A 1 266 ? 40.940 6.728 35.774 1.00 39.03 266 ASP A CA 1
ATOM 2045 C C . ASP A 1 266 ? 40.568 5.246 36.083 1.00 39.03 266 ASP A C 1
ATOM 2047 O O . ASP A 1 266 ? 39.426 4.875 35.793 1.00 39.03 266 ASP A O 1
ATOM 2051 N N . PRO A 1 267 ? 41.440 4.353 36.599 1.00 46.59 267 PRO A N 1
ATOM 2052 C CA . PRO A 1 267 ? 41.078 2.964 36.877 1.00 46.59 267 PRO A CA 1
ATOM 2053 C C . PRO A 1 267 ? 40.715 2.786 38.358 1.00 46.59 267 PRO A C 1
ATOM 2055 O O . PRO A 1 267 ? 41.486 2.235 39.139 1.00 46.59 267 PRO A O 1
ATOM 2058 N N . SER A 1 268 ? 39.537 3.253 38.767 1.00 43.94 268 SER A N 1
ATOM 2059 C CA . SER A 1 268 ? 38.997 2.989 40.110 1.00 43.94 268 SER A CA 1
ATOM 2060 C C . SER A 1 268 ? 37.476 3.164 40.157 1.00 43.94 268 SER A C 1
ATOM 2062 O O . SER A 1 268 ? 36.934 4.002 40.865 1.00 43.94 268 SER A O 1
ATOM 2064 N N . ALA A 1 269 ? 36.755 2.328 39.412 1.00 35.69 269 ALA A N 1
ATOM 2065 C CA . ALA A 1 269 ? 35.327 2.126 39.637 1.00 35.69 269 ALA A CA 1
ATOM 2066 C C . ALA A 1 269 ? 35.040 0.625 39.672 1.00 35.69 269 ALA A C 1
ATOM 2068 O O . ALA A 1 269 ? 34.911 -0.054 38.655 1.00 35.69 269 ALA A O 1
ATOM 2069 N N . SER A 1 270 ? 35.012 0.106 40.893 1.00 40.84 270 SER A N 1
ATOM 2070 C CA . SER A 1 270 ? 34.492 -1.203 41.241 1.00 40.84 270 SER A CA 1
ATOM 2071 C C . SER A 1 270 ? 32.987 -1.264 40.962 1.00 40.84 270 SER A C 1
ATOM 2073 O O . SER A 1 270 ? 32.229 -0.366 41.323 1.00 40.84 270 SER A O 1
ATOM 2075 N N . SER A 1 271 ? 32.528 -2.362 40.363 1.00 37.62 271 SER A N 1
ATOM 2076 C CA . SER A 1 271 ? 31.165 -2.861 40.565 1.00 37.62 271 SER A CA 1
ATOM 2077 C C . SER A 1 271 ? 31.090 -4.369 40.311 1.00 37.62 271 SER A C 1
ATOM 2079 O O . SER A 1 271 ? 31.903 -4.918 39.564 1.00 37.62 271 SER A O 1
ATOM 2081 N N . PRO A 1 272 ? 30.213 -5.074 41.042 1.00 42.31 272 PRO A N 1
ATOM 2082 C CA . PRO A 1 272 ? 30.550 -6.363 41.624 1.00 42.31 272 PRO A CA 1
ATOM 2083 C C . PRO A 1 272 ? 30.190 -7.536 40.714 1.00 42.31 272 PRO A C 1
ATOM 2085 O O . PRO A 1 272 ? 29.096 -7.619 40.159 1.00 42.31 272 PRO A O 1
ATOM 2088 N N . ARG A 1 273 ? 31.089 -8.525 40.661 1.00 42.06 273 ARG A N 1
ATOM 2089 C CA . ARG A 1 273 ? 30.763 -9.882 40.216 1.00 42.06 273 ARG A CA 1
ATOM 2090 C C . ARG A 1 273 ? 29.788 -10.504 41.214 1.00 42.06 273 ARG A C 1
ATOM 2092 O O . ARG A 1 273 ? 30.199 -11.027 42.248 1.00 42.06 273 ARG A O 1
ATOM 2099 N N . ARG A 1 274 ? 28.492 -10.461 40.902 1.00 37.34 274 ARG A N 1
ATOM 2100 C CA . ARG A 1 274 ? 27.485 -11.244 41.617 1.00 37.34 274 ARG A CA 1
ATOM 2101 C C . ARG A 1 274 ? 27.489 -12.671 41.082 1.00 37.34 274 ARG A C 1
ATOM 2103 O O . ARG A 1 274 ? 27.144 -12.934 39.936 1.00 37.34 274 ARG A O 1
ATOM 2110 N N . ALA A 1 275 ? 27.905 -13.575 41.956 1.00 45.06 275 ALA A N 1
ATOM 2111 C CA . ALA A 1 275 ? 27.724 -15.005 41.830 1.00 45.06 275 ALA A CA 1
ATOM 2112 C C . ALA A 1 275 ? 26.232 -15.375 41.774 1.00 45.06 275 ALA A C 1
ATOM 2114 O O . ALA A 1 275 ? 25.440 -14.888 42.580 1.00 45.06 275 ALA A O 1
ATOM 2115 N N . ALA A 1 276 ? 25.884 -16.321 40.906 1.00 40.59 276 ALA A N 1
ATOM 2116 C CA . ALA A 1 276 ? 24.774 -17.232 41.140 1.00 40.59 276 ALA A CA 1
ATOM 2117 C C . ALA A 1 276 ? 25.236 -18.640 40.761 1.00 40.59 276 ALA A C 1
ATOM 2119 O O . ALA A 1 276 ? 25.725 -18.898 39.662 1.00 40.59 276 ALA A O 1
ATOM 2120 N N . ARG A 1 277 ? 25.184 -19.511 41.764 1.00 40.25 277 ARG A N 1
ATOM 2121 C CA . ARG A 1 277 ? 25.600 -20.906 41.735 1.00 40.25 277 ARG A CA 1
ATOM 2122 C C . ARG A 1 277 ? 24.568 -21.759 40.988 1.00 40.25 277 ARG A C 1
ATOM 2124 O O . ARG A 1 277 ? 23.377 -21.500 41.077 1.00 40.25 277 ARG A O 1
ATOM 2131 N N . ARG A 1 278 ? 25.098 -22.789 40.322 1.00 40.25 278 ARG A N 1
ATOM 2132 C CA . ARG A 1 278 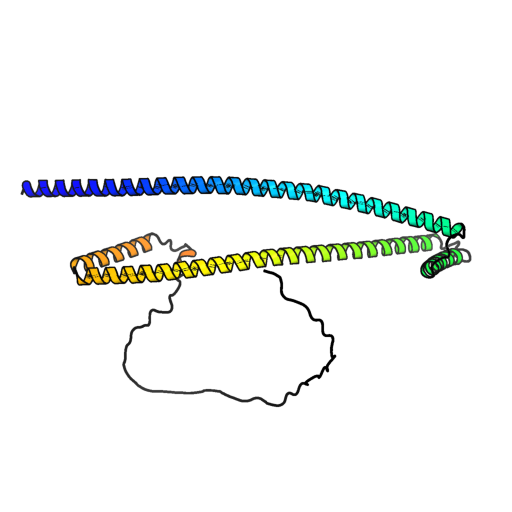? 24.605 -24.172 40.166 1.00 40.25 278 ARG A CA 1
ATOM 2133 C C . ARG A 1 278 ? 23.167 -24.470 40.617 1.00 40.25 278 ARG A C 1
ATOM 2135 O O . ARG A 1 278 ? 22.858 -24.319 41.793 1.00 40.25 278 ARG A O 1
ATOM 2142 N N . ASN A 1 279 ? 22.420 -25.132 39.734 1.00 35.66 279 ASN A N 1
ATOM 2143 C CA . ASN A 1 279 ? 21.742 -26.373 40.100 1.00 35.66 279 ASN A CA 1
ATOM 2144 C C . ASN A 1 279 ? 21.993 -27.445 39.033 1.00 35.66 279 ASN A C 1
ATOM 2146 O O . ASN A 1 279 ? 21.988 -27.175 37.834 1.00 35.66 279 ASN A O 1
ATOM 2150 N N . ASP A 1 280 ? 22.293 -28.635 39.536 1.00 40.34 280 ASP A N 1
ATOM 2151 C CA . ASP A 1 280 ? 22.669 -29.844 38.822 1.00 40.34 280 ASP A CA 1
ATOM 2152 C C . ASP A 1 280 ? 21.450 -30.598 38.263 1.00 40.34 280 ASP A C 1
ATOM 2154 O O . ASP A 1 280 ? 20.378 -30.602 38.858 1.00 40.34 280 ASP A O 1
ATOM 2158 N N . ARG A 1 281 ? 21.721 -31.344 37.183 1.00 38.53 281 ARG A N 1
ATOM 2159 C CA . ARG A 1 281 ? 21.139 -32.644 36.793 1.00 38.53 281 ARG A CA 1
ATOM 2160 C C . ARG A 1 281 ? 19.627 -32.743 36.556 1.00 38.53 281 ARG A C 1
ATOM 2162 O O . ARG A 1 281 ? 18.833 -32.861 37.479 1.00 38.53 281 ARG A O 1
ATOM 2169 N N . SER A 1 282 ? 19.289 -33.038 35.301 1.00 41.47 282 SER A N 1
ATOM 2170 C CA . SER A 1 282 ? 18.578 -34.277 34.949 1.00 41.47 282 SER A CA 1
ATOM 2171 C C . SER A 1 282 ? 18.911 -34.661 33.509 1.00 41.47 282 SER A C 1
ATOM 2173 O O . SER A 1 282 ? 18.685 -33.894 32.579 1.00 41.47 282 SER A O 1
ATOM 2175 N N . ALA A 1 283 ? 19.502 -35.841 33.345 1.00 48.22 283 ALA A N 1
ATOM 2176 C CA . ALA A 1 283 ? 19.709 -36.480 32.058 1.00 48.22 283 ALA A CA 1
ATOM 2177 C C . ALA A 1 283 ? 18.359 -36.884 31.448 1.00 48.22 283 ALA A C 1
ATOM 2179 O O . ALA A 1 283 ? 17.515 -37.435 32.151 1.00 48.22 283 ALA A O 1
ATOM 2180 N N . SER A 1 284 ? 18.186 -36.692 30.141 1.00 41.06 284 SER A N 1
ATOM 2181 C CA . SER A 1 284 ? 17.233 -37.485 29.365 1.00 41.06 284 SER A CA 1
ATOM 2182 C C . SER A 1 284 ? 17.791 -37.743 27.970 1.00 41.06 284 SER A C 1
ATOM 2184 O O . SER A 1 284 ? 18.028 -36.838 27.176 1.00 41.06 284 SER A O 1
ATOM 2186 N N . SER A 1 285 ? 18.077 -39.017 27.745 1.00 50.56 285 SER A N 1
ATOM 2187 C CA . SER A 1 285 ? 18.442 -39.670 26.494 1.00 50.56 285 SER A CA 1
ATOM 2188 C C . SER A 1 285 ? 17.270 -39.770 25.508 1.00 50.56 285 SER A C 1
ATOM 2190 O O . SER A 1 285 ? 16.136 -39.895 25.967 1.00 50.56 285 SER A O 1
ATOM 2192 N N . ARG A 1 286 ? 17.615 -39.944 24.213 1.00 44.81 286 ARG A N 1
ATOM 2193 C CA . ARG A 1 286 ? 16.842 -40.451 23.038 1.00 44.81 286 ARG A CA 1
ATOM 2194 C C . ARG A 1 286 ? 16.516 -39.361 22.011 1.00 44.81 286 ARG A C 1
ATOM 2196 O O . ARG A 1 286 ? 16.036 -38.312 22.406 1.00 44.81 286 ARG A O 1
ATOM 2203 N N . SER A 1 287 ? 16.645 -39.507 20.692 1.00 56.03 287 SER A N 1
ATOM 2204 C CA . SER A 1 287 ? 17.264 -40.436 19.715 1.00 56.03 287 SER A CA 1
ATOM 2205 C C . SER A 1 287 ? 17.180 -39.695 18.350 1.00 56.03 287 SER A C 1
ATOM 2207 O O . SER A 1 287 ? 16.326 -38.813 18.236 1.00 56.03 287 SER A O 1
ATOM 2209 N N . PRO A 1 288 ? 17.986 -39.995 17.310 1.00 64.56 288 PRO A N 1
ATOM 2210 C CA . PRO A 1 288 ? 17.827 -39.367 15.988 1.00 64.56 288 PRO A CA 1
ATOM 2211 C C . PRO A 1 288 ? 16.697 -40.035 15.165 1.00 64.56 288 PRO A C 1
ATOM 2213 O O . PRO A 1 288 ? 16.278 -41.142 15.518 1.00 64.56 288 PRO A O 1
ATOM 2216 N N . PRO A 1 289 ? 16.180 -39.386 14.098 1.00 62.81 289 PRO A N 1
ATOM 2217 C CA . PRO A 1 289 ? 15.023 -39.875 13.344 1.00 62.81 289 PRO A CA 1
ATOM 2218 C C . PRO A 1 289 ? 15.399 -40.998 12.355 1.00 62.81 289 PRO A C 1
ATOM 2220 O O . PRO A 1 289 ? 16.566 -41.095 11.966 1.00 62.81 289 PRO A O 1
ATOM 2223 N N . PRO A 1 290 ? 14.438 -41.852 11.948 1.00 65.31 290 PRO A N 1
ATOM 2224 C CA . PRO A 1 290 ? 14.669 -42.876 10.936 1.00 65.31 290 PRO A CA 1
ATOM 2225 C C . PRO A 1 290 ? 14.676 -42.289 9.513 1.00 65.31 290 PRO A C 1
ATOM 2227 O O . PRO A 1 290 ? 14.190 -41.181 9.288 1.00 65.31 290 PRO A O 1
ATOM 2230 N N . SER A 1 291 ? 15.280 -43.067 8.611 1.00 57.47 291 SER A N 1
ATOM 2231 C CA . SER A 1 291 ? 15.647 -42.775 7.216 1.00 57.47 291 SER A CA 1
ATOM 2232 C C . SER A 1 291 ? 14.503 -42.400 6.284 1.00 57.47 291 SER A C 1
ATOM 2234 O O . SER A 1 291 ? 13.408 -42.987 6.428 1.00 57.47 291 SER A O 1
#

pLDDT: mean 71.22, std 18.5, range [30.98, 95.44]